Protein AF-A0A7X7V549-F1 (afdb_monomer_lite)

Secondary structure (DSSP, 8-state):
---------GGGS-HHHHHHHHHHHHHHHHHHHHHHHHHHHHTTS-EEEE-SS-EEES-TTS-EEEEEEEE----GGGS-HHHHHHHHHHHHHHHHH--SPEEEEEEEEEP--HHHHHHHHHHHHH---HHHHHHHHHHHHHHHHHHHH-EEEEEEEEEEES-HHHHHHHHHHHHHHHHHTT---EE--HHHHHHHHHHHHT-TTHHHHHHT-GGGGGGTEEEEEETTEEEEEE-----GGGSSPPP-----HHHHHH--SS---EEE-SS-EEETTEEE-----SS--TT--HHHHHHHHT-TT---EEEE------HHHHHHHHHHHHHHHHHHH-

Foldseek 3Di:
DDDDPDPDPLVLDDPVRNVVVVVLVVLLVVLVVVLVVVVVLCVVFQFDAFDFAWTWGHDPVQTKIKWWWKFADDDLVVDDPVLSVLLVVLVVQLLVQAQFKKKKKKFWAQDPCQVVLVVLVVVLVVDPDPVVNVVSVVVNVVSVVRSVPGTGIMMIIMTMDSDVVVRVVSRVSNCVSNVSSVTDIDIDTSVNVLRVVCLVQVAPCVSCNRQCFASSQSNQWDFDDPPSDTDIDGPRQQCVVVGDGNDRHRDDPVCVVVGNSHFDDFDDDPQFTDGPPDTDGDDDDPDDPPPDDPVVVVVLSPDSVHMDMDMRHDDPDPPVVVVVVVVVVVVVVVVVVD

pLDDT: mean 81.18, std 11.4, range [28.05, 96.25]

Sequence (338 aa):
MGLKKNKINTKKMSKVELADYKKLEKTKSEVAKLRKKTATTLNWMDLKDVQPDQMVIGDEKHPIYVKGIRINPHNIFVDTEQDQALMLQGIRMALNRMDTDIYYGNVYSPVDLTRHINNLMAAESEEDDPTCYSMMESDLNKAKGFQKNNRELNFYLMIRNSDPKILAKDMETLFVSFRNAGLEPKAMNKKDFYYYLDNQFDSPFINDYYFSRGIFSYENQEYVNDGDAVSLVDHTDNFGDYGDALMNIVPGRKEIQRSRIAPLGIKVNENDMRIGDKYVTNVYVAALPDIYYLAVLCEYLNNMKIHLQMKISRSNIDIAKSLRGDFQDKKQRYQQAV

Radius of gyration: 26.3 Å; chains: 1; bounding box: 83×45×90 Å

Structure (mmCIF, N/CA/C/O backbone):
data_AF-A0A7X7V549-F1
#
_entry.id   AF-A0A7X7V549-F1
#
loop_
_atom_site.group_PDB
_atom_site.id
_atom_site.type_symbol
_atom_site.label_atom_id
_atom_site.label_alt_id
_atom_site.label_comp_id
_atom_site.label_asym_id
_atom_site.label_entity_id
_atom_site.label_seq_id
_atom_site.pdbx_PDB_ins_code
_atom_site.Cartn_x
_atom_site.Cartn_y
_atom_site.Cartn_z
_atom_site.occupancy
_atom_site.B_iso_or_equiv
_atom_site.auth_seq_id
_atom_site.auth_comp_id
_atom_site.auth_asym_id
_atom_site.auth_atom_id
_atom_site.pdbx_PDB_model_num
ATOM 1 N N . MET A 1 1 ? -2.529 15.690 -21.536 1.00 29.98 1 MET A N 1
ATOM 2 C CA . MET A 1 1 ? -1.921 16.371 -22.704 1.00 29.98 1 MET A CA 1
ATOM 3 C C . MET A 1 1 ? -1.302 15.312 -23.598 1.00 29.98 1 MET A C 1
ATOM 5 O O . MET A 1 1 ? -0.528 14.511 -23.098 1.00 29.98 1 MET A O 1
ATOM 9 N N . GLY A 1 2 ? -1.688 15.243 -24.873 1.00 28.05 2 GLY A N 1
ATOM 10 C CA . GLY A 1 2 ? -1.144 14.249 -25.801 1.00 28.05 2 GLY A CA 1
ATOM 11 C C . GLY A 1 2 ? 0.303 14.574 -26.167 1.00 28.05 2 GLY A C 1
ATOM 12 O O . GLY A 1 2 ? 0.563 15.629 -26.743 1.00 28.05 2 GLY A O 1
ATOM 13 N N . LEU A 1 3 ? 1.232 13.674 -25.839 1.00 31.66 3 LEU A N 1
ATOM 14 C CA . LEU A 1 3 ? 2.612 13.718 -26.318 1.00 31.66 3 LEU A CA 1
ATOM 15 C C . LEU A 1 3 ? 2.601 13.738 -27.856 1.00 31.66 3 LEU A C 1
ATOM 17 O O . LEU A 1 3 ? 2.141 12.794 -28.504 1.00 31.66 3 LEU A O 1
ATOM 21 N N . LYS A 1 4 ? 3.074 14.837 -28.456 1.00 35.78 4 LYS A N 1
ATOM 22 C CA . LYS A 1 4 ? 3.350 14.899 -29.896 1.00 35.78 4 LYS A CA 1
ATOM 23 C C . LYS A 1 4 ? 4.415 13.842 -30.190 1.00 35.78 4 LYS A C 1
ATOM 25 O O . LYS A 1 4 ? 5.540 13.975 -29.726 1.00 35.78 4 LYS A O 1
ATOM 30 N N . LYS A 1 5 ? 4.068 12.800 -30.955 1.00 43.09 5 LYS A N 1
ATOM 31 C CA . LYS A 1 5 ? 5.043 11.813 -31.440 1.00 43.09 5 LYS A CA 1
ATOM 32 C C . LYS A 1 5 ? 6.107 12.540 -32.265 1.00 43.09 5 LYS A C 1
ATOM 34 O O . LYS A 1 5 ? 5.845 12.912 -33.411 1.00 43.09 5 LYS A O 1
ATOM 39 N N . ASN A 1 6 ? 7.289 12.747 -31.693 1.00 52.38 6 ASN A N 1
ATOM 40 C CA . ASN A 1 6 ? 8.452 13.180 -32.456 1.00 52.38 6 ASN A CA 1
ATOM 41 C C . ASN A 1 6 ? 8.714 12.128 -33.542 1.00 52.38 6 ASN A C 1
ATOM 43 O O . ASN A 1 6 ? 8.778 10.930 -33.265 1.00 52.38 6 ASN A O 1
ATOM 47 N N . LYS A 1 7 ? 8.789 12.553 -34.808 1.00 56.25 7 LYS A N 1
ATOM 48 C CA . LYS A 1 7 ? 9.069 11.637 -35.920 1.00 56.25 7 LYS A CA 1
ATOM 49 C C . LYS A 1 7 ? 10.510 11.136 -35.786 1.00 56.25 7 LYS A C 1
ATOM 51 O O . LYS A 1 7 ? 11.450 11.887 -36.031 1.00 56.25 7 LYS A O 1
ATOM 56 N N . ILE A 1 8 ? 10.667 9.873 -35.397 1.00 66.19 8 ILE A N 1
ATOM 57 C CA . ILE A 1 8 ? 11.964 9.194 -35.300 1.00 66.19 8 ILE A CA 1
ATOM 58 C C . ILE A 1 8 ? 12.581 9.091 -36.698 1.00 66.19 8 ILE A C 1
ATOM 60 O O . ILE A 1 8 ? 11.908 8.703 -37.659 1.00 66.19 8 ILE A O 1
ATOM 64 N N . ASN A 1 9 ? 13.864 9.438 -36.824 1.00 68.19 9 ASN A N 1
ATOM 65 C CA . ASN A 1 9 ? 14.554 9.394 -38.107 1.00 68.19 9 ASN A CA 1
ATOM 66 C C . ASN A 1 9 ? 15.124 7.993 -38.358 1.00 68.19 9 ASN A C 1
ATOM 68 O O . ASN A 1 9 ? 16.305 7.727 -38.156 1.00 68.19 9 ASN A O 1
ATOM 72 N N . THR A 1 10 ? 14.271 7.095 -38.844 1.00 63.12 10 THR A N 1
ATOM 73 C CA . THR A 1 10 ? 14.608 5.692 -39.143 1.00 63.12 10 THR A CA 1
ATOM 74 C C . THR A 1 10 ? 15.719 5.513 -40.183 1.00 63.12 10 THR A C 1
ATOM 76 O O . THR A 1 10 ? 16.257 4.418 -40.306 1.00 63.12 10 THR A O 1
ATOM 79 N N . LYS A 1 11 ? 16.100 6.568 -40.921 1.00 62.75 11 LYS A N 1
ATOM 80 C CA . LYS A 1 11 ? 17.224 6.541 -41.873 1.00 62.75 11 LYS A CA 1
ATOM 81 C C . LYS A 1 11 ? 18.599 6.586 -41.197 1.00 62.75 11 LYS A C 1
ATOM 83 O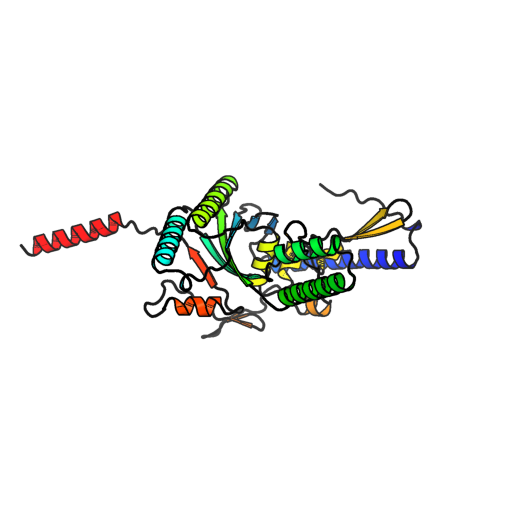 O . LYS A 1 11 ? 19.575 6.240 -41.852 1.00 62.75 11 LYS A O 1
ATOM 88 N N . LYS A 1 12 ? 18.677 7.019 -39.932 1.00 66.62 12 LYS A N 1
ATOM 89 C CA . LYS A 1 12 ? 19.920 7.051 -39.141 1.00 66.62 12 LYS A CA 1
ATOM 90 C C . LYS A 1 12 ? 20.175 5.754 -38.354 1.00 66.62 12 LYS A C 1
ATOM 92 O O . LYS A 1 12 ? 21.248 5.610 -37.789 1.00 66.62 12 LYS A O 1
ATOM 97 N N . MET A 1 13 ? 19.215 4.823 -38.329 1.00 71.19 13 MET A N 1
ATOM 98 C CA . MET A 1 13 ? 19.329 3.563 -37.585 1.00 71.19 13 MET A CA 1
ATOM 99 C C . MET A 1 13 ? 20.176 2.524 -38.324 1.00 71.19 13 MET A C 1
ATOM 101 O O . MET A 1 13 ? 20.049 2.351 -39.542 1.00 71.19 13 MET A O 1
ATOM 105 N N . SER A 1 14 ? 20.964 1.751 -37.578 1.00 76.81 14 SER A N 1
ATOM 106 C CA . SER A 1 14 ? 21.599 0.537 -38.097 1.00 76.81 14 SER A CA 1
ATOM 107 C C . SER A 1 14 ? 20.552 -0.526 -38.479 1.00 76.81 14 SER A C 1
ATOM 109 O O . SER A 1 14 ? 19.394 -0.485 -38.059 1.00 76.81 14 SER A O 1
ATOM 111 N N . LYS A 1 15 ? 20.933 -1.530 -39.285 1.00 77.50 15 LYS A N 1
ATOM 112 C CA . LYS A 1 15 ? 20.016 -2.633 -39.653 1.00 77.50 15 LYS A CA 1
ATOM 113 C C . LYS A 1 15 ? 19.477 -3.385 -38.427 1.00 77.50 15 LYS A C 1
ATOM 115 O O . LYS A 1 15 ? 18.351 -3.876 -38.479 1.00 77.50 15 LYS A O 1
ATOM 120 N N . VAL A 1 16 ? 20.280 -3.470 -37.364 1.00 79.69 16 VAL A N 1
ATOM 121 C CA . VAL A 1 16 ? 19.920 -4.116 -36.095 1.00 79.69 16 VAL A CA 1
ATOM 122 C C . VAL A 1 16 ? 18.921 -3.244 -35.333 1.00 79.69 16 VAL A C 1
ATOM 124 O O . VAL A 1 16 ? 17.823 -3.707 -35.042 1.00 79.69 16 VAL A O 1
ATOM 127 N N . GLU A 1 17 ? 19.218 -1.955 -35.150 1.00 77.31 17 GLU A N 1
ATOM 128 C CA . GLU A 1 17 ? 18.308 -0.993 -34.505 1.00 77.31 17 GLU A CA 1
ATOM 129 C C . GLU A 1 17 ? 16.962 -0.882 -35.222 1.00 77.31 17 GLU A C 1
ATOM 131 O O . GLU A 1 17 ? 15.917 -0.802 -34.584 1.00 77.31 17 GLU A O 1
ATOM 136 N N . LEU A 1 18 ? 16.955 -0.926 -36.557 1.00 80.12 18 LEU A N 1
ATOM 137 C CA . LEU A 1 18 ? 15.723 -0.889 -37.339 1.00 80.12 18 LEU A CA 1
ATOM 138 C C . LEU A 1 18 ? 14.879 -2.162 -37.141 1.00 80.12 18 LEU A C 1
ATOM 140 O O . LEU A 1 18 ? 13.645 -2.104 -37.171 1.00 80.12 18 LEU A O 1
ATOM 144 N N . ALA A 1 19 ? 15.526 -3.320 -36.978 1.00 80.62 19 ALA A N 1
ATOM 145 C CA . ALA A 1 19 ? 14.848 -4.579 -36.681 1.00 80.62 19 ALA A CA 1
ATOM 146 C C . ALA A 1 19 ? 14.265 -4.568 -35.260 1.00 80.62 19 ALA A C 1
ATOM 148 O O . ALA A 1 19 ? 13.100 -4.939 -35.083 1.00 80.62 19 ALA A O 1
ATOM 149 N N . ASP A 1 20 ? 15.023 -4.070 -34.282 1.00 81.75 20 ASP A N 1
ATOM 150 C CA . ASP A 1 20 ? 14.583 -3.928 -32.892 1.00 81.75 20 ASP A CA 1
ATOM 151 C C . ASP A 1 20 ? 13.468 -2.888 -32.746 1.00 81.75 20 ASP A C 1
ATOM 153 O O . ASP A 1 20 ? 12.457 -3.165 -32.102 1.00 81.75 20 ASP A O 1
ATOM 157 N N . TYR A 1 21 ? 13.553 -1.761 -33.455 1.00 82.56 21 TYR A N 1
ATOM 158 C CA . TYR A 1 21 ? 12.489 -0.760 -33.540 1.00 82.56 21 TYR A CA 1
ATOM 159 C C . TYR A 1 21 ? 11.179 -1.357 -34.070 1.00 82.56 21 TYR A C 1
ATOM 161 O O . TYR A 1 21 ? 10.118 -1.203 -33.460 1.00 82.56 21 TYR A O 1
ATOM 169 N N . LYS A 1 22 ? 11.236 -2.105 -35.182 1.00 83.88 22 LYS A N 1
ATOM 170 C CA . LYS A 1 22 ? 10.055 -2.789 -35.741 1.00 83.88 22 LYS A CA 1
ATOM 171 C C . LYS A 1 22 ? 9.498 -3.841 -34.782 1.00 83.88 22 LYS A C 1
ATOM 173 O O . LYS A 1 22 ? 8.279 -4.005 -34.690 1.00 83.88 22 LYS A O 1
ATOM 178 N N . LYS A 1 23 ? 10.372 -4.562 -34.075 1.00 84.56 23 LYS A N 1
ATOM 179 C CA . LYS A 1 23 ? 9.987 -5.552 -33.063 1.00 84.56 23 LYS A CA 1
ATOM 180 C C . LYS A 1 23 ? 9.311 -4.884 -31.865 1.00 84.56 23 LYS A C 1
ATOM 182 O O . LYS A 1 23 ? 8.292 -5.398 -31.403 1.00 84.56 23 LYS A O 1
ATOM 187 N N . LEU A 1 24 ? 9.817 -3.739 -31.410 1.00 83.50 24 LEU A N 1
ATOM 188 C CA . LEU A 1 24 ? 9.228 -2.949 -30.333 1.00 83.50 24 LEU A CA 1
ATOM 189 C C . LEU A 1 24 ? 7.853 -2.410 -30.733 1.00 83.50 24 LEU A C 1
ATOM 191 O O . LEU A 1 24 ? 6.896 -2.635 -30.006 1.00 83.50 24 LEU A O 1
ATOM 195 N N . GLU A 1 25 ? 7.709 -1.793 -31.908 1.00 84.44 25 GLU A N 1
ATOM 196 C CA . GLU A 1 25 ? 6.411 -1.299 -32.404 1.00 84.44 25 GLU A CA 1
ATOM 197 C C . GLU A 1 25 ? 5.372 -2.424 -32.541 1.00 84.44 25 GLU A C 1
ATOM 199 O O . GLU A 1 25 ? 4.216 -2.280 -32.130 1.00 84.44 25 GLU A O 1
ATOM 204 N N . LYS A 1 26 ? 5.785 -3.594 -33.048 1.00 85.44 26 LYS A N 1
ATOM 205 C CA . LYS A 1 26 ? 4.917 -4.778 -33.082 1.00 85.44 26 LYS A CA 1
ATOM 206 C C . LYS A 1 26 ? 4.512 -5.210 -31.671 1.00 85.44 26 LYS A C 1
ATOM 208 O O . LYS A 1 26 ? 3.334 -5.469 -31.431 1.00 85.44 26 LYS A O 1
ATOM 213 N N . THR A 1 27 ? 5.468 -5.257 -30.746 1.00 84.12 27 THR A N 1
ATOM 214 C CA . THR A 1 27 ? 5.226 -5.641 -29.349 1.00 84.12 27 THR A CA 1
ATOM 215 C C . THR A 1 27 ? 4.295 -4.642 -28.666 1.00 84.12 27 THR A C 1
ATOM 217 O O . THR A 1 27 ? 3.313 -5.065 -28.073 1.00 84.12 27 THR A O 1
ATOM 220 N N . LYS A 1 28 ? 4.486 -3.331 -28.847 1.00 85.81 28 LYS A N 1
ATOM 221 C CA . LYS A 1 28 ? 3.569 -2.281 -28.371 1.00 85.81 28 LYS A CA 1
ATOM 222 C C . LYS A 1 28 ? 2.144 -2.484 -28.870 1.00 85.81 28 LYS A C 1
ATOM 224 O O . LYS A 1 28 ? 1.198 -2.366 -28.099 1.00 85.81 28 LYS A O 1
ATOM 229 N N . SER A 1 29 ? 1.970 -2.830 -30.147 1.00 84.06 29 SER A N 1
ATOM 230 C CA . SER A 1 29 ? 0.642 -3.132 -30.696 1.00 84.06 29 SER A CA 1
ATOM 231 C C . SER A 1 29 ? 0.005 -4.368 -30.044 1.00 84.06 29 SER A C 1
ATOM 233 O O . SER A 1 29 ? -1.195 -4.374 -29.761 1.00 84.06 29 SER A O 1
ATOM 235 N N . GLU A 1 30 ? 0.792 -5.418 -29.788 1.00 84.69 30 GLU A N 1
ATOM 236 C CA . GLU A 1 30 ? 0.345 -6.625 -29.077 1.00 84.69 30 GLU A CA 1
ATOM 237 C C . GLU A 1 30 ? -0.019 -6.319 -27.613 1.00 84.69 30 GLU A C 1
ATOM 239 O O . GLU A 1 30 ? -1.078 -6.741 -27.143 1.00 84.69 30 GLU A O 1
ATOM 244 N N . VAL A 1 31 ? 0.805 -5.531 -26.922 1.00 84.25 31 VAL A N 1
ATOM 245 C CA . VAL A 1 31 ? 0.605 -5.103 -25.530 1.00 84.25 31 VAL A CA 1
ATOM 246 C C . VAL A 1 31 ? -0.623 -4.206 -25.399 1.00 84.25 31 VAL A C 1
ATOM 248 O O . VAL A 1 31 ? -1.450 -4.457 -24.528 1.00 84.25 31 VAL A O 1
ATOM 251 N N . ALA A 1 32 ? -0.852 -3.274 -26.324 1.00 84.38 32 ALA A N 1
ATOM 252 C CA . ALA A 1 32 ? -2.055 -2.441 -26.325 1.00 84.38 32 ALA A CA 1
ATOM 253 C C . ALA A 1 32 ? -3.342 -3.273 -26.479 1.00 84.38 32 ALA A C 1
ATOM 255 O O . ALA A 1 32 ? -4.380 -2.966 -25.883 1.00 84.38 32 ALA A O 1
ATOM 256 N N . LYS A 1 33 ? -3.297 -4.364 -27.260 1.00 84.00 33 LYS A N 1
ATOM 257 C CA . LYS A 1 33 ? -4.409 -5.329 -27.342 1.00 84.00 33 LYS A CA 1
ATOM 258 C C . LYS A 1 33 ? -4.574 -6.098 -26.033 1.00 84.00 33 LYS A C 1
ATOM 260 O O . LYS A 1 33 ? -5.709 -6.331 -25.618 1.00 84.00 33 LYS A O 1
ATOM 265 N N . LEU A 1 34 ? -3.470 -6.492 -25.398 1.00 81.75 34 LEU A N 1
ATOM 266 C CA . LEU A 1 34 ? -3.491 -7.159 -24.099 1.00 81.75 34 LEU A CA 1
ATOM 267 C C . LEU A 1 34 ? -4.069 -6.239 -23.018 1.00 81.75 34 LEU A C 1
ATOM 269 O O . LEU A 1 34 ? -4.958 -6.674 -22.299 1.00 81.75 34 LEU A O 1
ATOM 273 N N . ARG A 1 35 ? -3.680 -4.959 -22.977 1.00 82.69 35 ARG A N 1
ATOM 274 C CA . ARG A 1 35 ? -4.169 -3.965 -22.007 1.00 82.69 35 ARG A CA 1
ATOM 275 C C . ARG A 1 35 ? -5.685 -3.841 -22.057 1.00 82.69 35 ARG A C 1
ATOM 277 O O . ARG A 1 35 ? -6.331 -3.878 -21.018 1.00 82.69 35 ARG A O 1
ATOM 284 N N . LYS A 1 36 ? -6.268 -3.789 -23.260 1.00 82.44 36 LYS A N 1
ATOM 285 C CA . LYS A 1 36 ? -7.731 -3.775 -23.436 1.00 82.44 36 LYS A CA 1
ATOM 286 C C . LYS A 1 36 ? -8.403 -5.023 -22.854 1.00 82.44 36 LYS A C 1
ATOM 288 O O . LYS A 1 36 ? -9.428 -4.900 -22.194 1.00 82.44 36 LYS A O 1
ATOM 293 N N . LYS A 1 37 ? -7.826 -6.212 -23.069 1.00 79.44 37 LYS A N 1
ATOM 294 C CA . LYS A 1 37 ? -8.342 -7.475 -22.506 1.00 79.44 37 LYS A CA 1
ATOM 295 C C . LYS A 1 37 ? -8.183 -7.543 -20.985 1.00 79.44 37 LYS A C 1
ATOM 297 O O . LYS A 1 37 ? -9.080 -8.023 -20.290 1.00 79.44 37 LYS A O 1
ATOM 302 N N . THR A 1 38 ? -7.057 -7.066 -20.463 1.00 76.56 38 THR A N 1
ATOM 303 C CA . THR A 1 38 ? -6.799 -7.025 -19.021 1.00 76.56 38 THR A CA 1
ATOM 304 C C . THR A 1 38 ? -7.742 -6.042 -18.337 1.00 76.56 38 THR A C 1
ATOM 306 O O . THR A 1 38 ? -8.342 -6.409 -17.337 1.00 76.56 38 THR A O 1
ATOM 309 N N . ALA A 1 39 ? -7.987 -4.868 -18.927 1.00 76.62 39 ALA A N 1
ATOM 310 C CA . ALA A 1 39 ? -8.955 -3.898 -18.417 1.00 76.62 39 ALA A CA 1
ATOM 311 C C . ALA A 1 39 ? -10.359 -4.506 -18.284 1.00 76.62 39 ALA A C 1
ATOM 313 O O . ALA A 1 39 ? -10.952 -4.447 -17.215 1.00 76.62 39 ALA A O 1
ATOM 314 N N . THR A 1 40 ? -10.854 -5.204 -19.316 1.00 75.06 40 THR A N 1
ATOM 315 C CA . THR A 1 40 ? -12.150 -5.903 -19.218 1.00 75.06 40 THR A CA 1
ATOM 316 C C . THR A 1 40 ? -12.160 -6.994 -18.150 1.00 75.06 40 THR A C 1
ATOM 318 O O . THR A 1 40 ? -13.172 -7.198 -17.487 1.00 75.06 40 THR A O 1
ATOM 321 N N . THR A 1 41 ? -11.028 -7.678 -17.965 1.00 72.12 41 THR A N 1
ATOM 322 C CA . THR A 1 41 ? -10.862 -8.712 -16.932 1.00 72.12 41 THR A CA 1
ATOM 323 C C . THR A 1 41 ? -10.797 -8.122 -15.527 1.00 72.12 41 THR A C 1
ATOM 325 O O . THR A 1 41 ? -11.085 -8.841 -14.585 1.00 72.12 41 THR A O 1
ATOM 328 N N . LEU A 1 42 ? -10.441 -6.847 -15.368 1.00 75.50 42 LEU A N 1
ATOM 329 C CA . LEU A 1 42 ? -10.316 -6.159 -14.079 1.00 75.50 42 LEU A CA 1
ATOM 330 C C . LEU A 1 42 ? -11.551 -5.340 -13.696 1.00 75.50 42 LEU A C 1
ATOM 332 O O . LEU A 1 42 ? -11.583 -4.770 -12.613 1.00 75.50 42 LEU A O 1
ATOM 336 N N . ASN A 1 43 ? -12.597 -5.340 -14.526 1.00 75.75 43 ASN A N 1
ATOM 337 C CA . ASN A 1 43 ? -13.854 -4.643 -14.238 1.00 75.75 43 ASN A CA 1
ATOM 338 C C . ASN A 1 43 ? -14.561 -5.116 -12.954 1.00 75.75 43 ASN A C 1
ATOM 340 O O . ASN A 1 43 ? -15.459 -4.429 -12.486 1.00 75.75 43 ASN A O 1
ATOM 344 N N . TRP A 1 44 ? -14.200 -6.280 -12.402 1.00 75.56 44 TRP A N 1
ATOM 345 C CA . TRP A 1 44 ? -14.733 -6.754 -11.118 1.00 75.56 44 TRP A CA 1
ATOM 346 C C . TRP A 1 44 ? -14.116 -6.045 -9.906 1.00 75.56 44 TRP A C 1
ATOM 348 O O . TRP A 1 44 ? -14.591 -6.252 -8.793 1.00 75.56 44 TRP A O 1
ATOM 358 N N . MET A 1 45 ? -13.053 -5.261 -10.102 1.00 79.94 45 MET A N 1
ATOM 359 C CA . MET A 1 45 ? -12.339 -4.579 -9.035 1.00 79.94 45 MET A CA 1
ATOM 360 C C . MET A 1 45 ? -12.549 -3.065 -9.096 1.00 79.94 45 MET A C 1
ATOM 362 O O . MET A 1 45 ? -12.510 -2.453 -10.163 1.00 79.94 45 MET A O 1
ATOM 366 N N . ASP A 1 46 ? -12.693 -2.457 -7.920 1.00 84.06 46 ASP A N 1
ATOM 367 C CA . ASP A 1 46 ? -12.960 -1.023 -7.785 1.00 84.06 46 ASP A CA 1
ATOM 368 C C . ASP A 1 46 ? -11.709 -0.144 -7.900 1.00 84.06 46 ASP A C 1
ATOM 370 O O . ASP A 1 46 ? -11.833 1.073 -7.991 1.00 84.06 46 ASP A O 1
ATOM 374 N N . LEU A 1 47 ? -10.503 -0.715 -7.889 1.00 87.31 47 LEU A N 1
ATOM 375 C CA . LEU A 1 47 ? -9.264 0.049 -8.022 1.00 87.31 47 LEU A CA 1
ATOM 376 C C . LEU A 1 47 ? -9.140 0.627 -9.437 1.00 87.31 47 LEU A C 1
ATOM 378 O O . LEU A 1 47 ? -9.115 -0.114 -10.419 1.00 87.31 47 LEU A O 1
ATOM 382 N N . LYS A 1 48 ? -9.030 1.954 -9.537 1.00 86.12 48 LYS A N 1
ATOM 383 C CA . LYS A 1 48 ? -8.884 2.662 -10.816 1.00 86.12 48 LYS A CA 1
ATOM 384 C C . LYS A 1 48 ? -7.458 3.100 -11.076 1.00 86.12 48 LYS A C 1
ATOM 386 O O . LYS A 1 48 ? -6.957 2.892 -12.177 1.00 86.12 48 LYS A O 1
ATOM 391 N N . ASP A 1 49 ? -6.833 3.714 -10.080 1.00 88.12 49 ASP A N 1
ATOM 392 C CA . ASP A 1 49 ? -5.526 4.339 -10.241 1.00 88.12 49 ASP A CA 1
ATOM 393 C C . ASP A 1 49 ? -4.738 4.347 -8.929 1.00 88.12 49 ASP A C 1
ATOM 395 O O . ASP A 1 49 ? -5.316 4.330 -7.835 1.00 88.12 49 ASP A O 1
ATOM 399 N N . VAL A 1 50 ? -3.412 4.393 -9.051 1.00 89.50 50 VAL A N 1
ATOM 400 C CA . VAL A 1 50 ? -2.483 4.534 -7.928 1.00 89.50 50 VAL A CA 1
ATOM 401 C C . VAL A 1 50 ? -1.571 5.730 -8.177 1.00 89.50 50 VAL A C 1
ATOM 403 O O . VAL A 1 50 ? -0.653 5.700 -9.000 1.00 89.50 50 VAL A O 1
ATOM 406 N N . GLN A 1 51 ? -1.820 6.787 -7.416 1.00 90.44 51 GLN A N 1
ATOM 407 C CA . GLN A 1 51 ? -1.076 8.039 -7.441 1.00 90.44 51 GLN A CA 1
ATOM 408 C C . GLN A 1 51 ? 0.075 8.002 -6.414 1.00 90.44 51 GLN A C 1
ATOM 410 O O . GLN A 1 51 ? 0.137 7.084 -5.594 1.00 90.44 51 GLN A O 1
ATOM 415 N N . PRO A 1 52 ? 1.008 8.976 -6.444 1.00 88.94 52 PRO A N 1
ATOM 416 C CA . PRO A 1 52 ? 2.165 9.021 -5.546 1.00 88.94 52 PRO A CA 1
ATOM 417 C C . PRO A 1 52 ? 1.879 8.825 -4.052 1.00 88.94 52 PRO A C 1
ATOM 419 O O . PRO A 1 52 ? 2.664 8.173 -3.368 1.00 88.94 52 PRO A O 1
ATOM 422 N N . ASP A 1 53 ? 0.780 9.386 -3.549 1.00 90.19 53 ASP A N 1
ATOM 423 C CA . ASP A 1 53 ? 0.427 9.425 -2.126 1.00 90.19 53 ASP A CA 1
ATOM 424 C C . ASP A 1 53 ? -0.995 8.911 -1.834 1.00 90.19 53 ASP A C 1
ATOM 426 O O . ASP A 1 53 ? -1.459 8.992 -0.696 1.00 90.19 53 ASP A O 1
ATOM 430 N N . GLN A 1 54 ? -1.706 8.396 -2.845 1.00 92.81 54 GLN A N 1
ATOM 431 C CA . GLN A 1 54 ? -3.080 7.918 -2.696 1.00 92.81 54 GLN A CA 1
ATOM 432 C C . GLN A 1 54 ? -3.487 6.887 -3.750 1.00 92.81 54 GLN A C 1
ATOM 434 O O . GLN A 1 54 ? -3.038 6.928 -4.893 1.00 92.81 54 GLN A O 1
ATOM 439 N N . MET A 1 55 ? -4.418 6.006 -3.390 1.00 93.06 55 MET A N 1
ATOM 440 C CA . MET A 1 55 ? -5.136 5.156 -4.345 1.00 93.06 55 MET A CA 1
ATOM 441 C C . MET A 1 55 ? -6.520 5.734 -4.634 1.00 93.06 55 MET A C 1
ATOM 443 O O . MET A 1 55 ? -7.159 6.305 -3.749 1.00 93.06 55 MET A O 1
ATOM 447 N N . VAL A 1 56 ? -7.003 5.547 -5.860 1.00 91.88 56 VAL A N 1
ATOM 448 C CA . VAL A 1 56 ? -8.356 5.935 -6.274 1.00 91.88 56 VAL A CA 1
ATOM 449 C C . VAL A 1 56 ? -9.176 4.676 -6.514 1.00 91.88 56 VAL A C 1
ATOM 451 O O . VAL A 1 56 ? -8.832 3.856 -7.369 1.00 91.88 56 VAL A O 1
ATOM 454 N N . ILE A 1 57 ? -10.264 4.531 -5.761 1.00 91.12 57 ILE A N 1
ATOM 455 C CA . ILE A 1 57 ? -11.207 3.415 -5.867 1.00 91.12 57 ILE A CA 1
ATOM 456 C C . ILE A 1 57 ? -12.612 3.922 -6.225 1.00 91.12 57 ILE A C 1
ATOM 458 O O . ILE A 1 57 ? -12.950 5.073 -5.954 1.00 91.12 57 ILE A O 1
ATOM 462 N N . GLY A 1 58 ? -13.447 3.055 -6.789 1.00 84.62 58 GLY A N 1
ATOM 463 C CA . GLY A 1 58 ? -14.835 3.349 -7.148 1.00 84.62 58 GLY A CA 1
ATOM 464 C C . GLY A 1 58 ? -15.010 3.793 -8.600 1.00 84.62 58 GLY A C 1
ATOM 465 O O . GLY A 1 58 ? -14.107 3.678 -9.426 1.00 84.62 58 GLY A O 1
ATOM 466 N N . ASP A 1 59 ? -16.201 4.277 -8.935 1.00 80.75 59 ASP A N 1
ATOM 467 C CA . ASP A 1 59 ? -16.545 4.671 -10.302 1.00 80.75 59 ASP A CA 1
ATOM 468 C C . ASP A 1 59 ? -15.987 6.045 -10.687 1.00 80.75 59 ASP A C 1
ATOM 470 O O . ASP A 1 59 ? -15.791 6.913 -9.840 1.00 80.75 59 ASP A O 1
ATOM 474 N N . GLU A 1 60 ? -15.847 6.300 -11.996 1.00 78.62 60 GLU A N 1
ATOM 475 C CA . GLU A 1 60 ? -15.425 7.612 -12.527 1.00 78.62 60 GLU A CA 1
ATOM 476 C C . GLU A 1 60 ? -16.308 8.770 -12.032 1.00 78.62 60 GLU A C 1
ATOM 478 O O . GLU A 1 60 ? -15.854 9.906 -11.920 1.00 78.62 60 GLU A O 1
ATOM 483 N N . LYS A 1 61 ? -17.580 8.486 -11.723 1.00 83.19 61 LYS A N 1
ATOM 484 C CA . LYS A 1 61 ? -18.538 9.478 -11.217 1.00 83.19 61 LYS A CA 1
ATOM 485 C C . LYS A 1 61 ? -18.400 9.740 -9.718 1.00 83.19 61 LYS A C 1
ATOM 487 O O . LYS A 1 61 ? -18.726 10.836 -9.267 1.00 83.19 61 LYS A O 1
ATOM 492 N N . HIS A 1 62 ? -17.952 8.746 -8.956 1.00 86.12 62 HIS A N 1
ATOM 493 C CA . HIS A 1 62 ? -17.879 8.792 -7.497 1.00 86.12 62 HIS A CA 1
ATOM 494 C C . HIS A 1 62 ? -16.540 8.216 -7.019 1.00 86.12 62 HIS A C 1
ATOM 496 O O . HIS A 1 62 ? -16.520 7.149 -6.400 1.00 86.12 62 HIS A O 1
ATOM 502 N N . PRO A 1 63 ? -15.420 8.906 -7.307 1.00 90.56 63 PRO A N 1
ATOM 503 C CA . PRO A 1 63 ? -14.118 8.462 -6.848 1.00 90.56 63 PRO A CA 1
ATOM 504 C C . PRO A 1 63 ? -14.034 8.561 -5.323 1.00 90.56 63 PRO A C 1
ATOM 506 O O . PRO A 1 63 ? -14.459 9.544 -4.707 1.00 90.56 63 PRO A O 1
ATOM 509 N N . ILE A 1 64 ? -13.461 7.532 -4.716 1.00 93.69 64 ILE A N 1
ATOM 510 C CA . ILE A 1 64 ? -13.077 7.492 -3.311 1.00 93.69 64 ILE A CA 1
ATOM 511 C C . ILE A 1 64 ? -11.554 7.449 -3.275 1.00 93.69 64 ILE A C 1
ATOM 513 O O . ILE A 1 64 ? -10.924 6.598 -3.904 1.00 93.69 64 ILE A O 1
ATOM 517 N N . TYR A 1 65 ? -10.962 8.365 -2.522 1.00 95.00 65 TYR A N 1
ATOM 518 C CA . TYR A 1 65 ? -9.521 8.446 -2.350 1.00 95.00 65 TYR A CA 1
ATOM 519 C C . TYR A 1 65 ? -9.124 7.696 -1.083 1.00 95.00 65 TYR A C 1
ATOM 521 O O . TYR A 1 65 ? -9.804 7.788 -0.058 1.00 95.00 65 TYR A O 1
ATOM 529 N N . VAL A 1 66 ? -8.027 6.951 -1.157 1.00 95.31 66 VAL A N 1
ATOM 530 C CA . VAL A 1 66 ? -7.478 6.157 -0.057 1.00 95.31 66 VAL A CA 1
ATOM 531 C C . VAL A 1 66 ? -6.063 6.639 0.231 1.00 95.31 66 VAL A C 1
ATOM 533 O O . VAL A 1 66 ? -5.215 6.637 -0.660 1.00 95.31 66 VAL A O 1
ATOM 536 N N . LYS A 1 67 ? -5.809 7.026 1.480 1.00 96.19 67 LYS A N 1
ATOM 537 C CA . LYS A 1 67 ? -4.476 7.356 2.011 1.00 96.19 67 LYS A CA 1
ATOM 538 C C . LYS A 1 67 ? -4.199 6.493 3.231 1.00 96.19 67 LYS A C 1
ATOM 540 O O . LYS A 1 67 ? -5.131 5.953 3.821 1.00 96.19 67 LYS A O 1
ATOM 545 N N . GLY A 1 68 ? -2.944 6.362 3.633 1.00 95.69 68 GLY A N 1
ATOM 546 C CA . GLY A 1 68 ? -2.628 5.586 4.824 1.00 95.69 68 GLY A CA 1
ATOM 547 C C . GLY A 1 68 ? -1.225 5.796 5.350 1.00 95.69 68 GLY A C 1
ATOM 548 O O . GLY A 1 68 ? -0.387 6.432 4.709 1.00 95.69 68 GLY A O 1
ATOM 549 N N . ILE A 1 69 ? -0.988 5.242 6.534 1.00 96.25 69 ILE A N 1
ATOM 550 C CA . ILE A 1 69 ? 0.327 5.140 7.160 1.00 96.25 69 ILE A CA 1
ATOM 551 C C . ILE A 1 69 ? 0.799 3.687 7.161 1.00 96.25 69 ILE A C 1
ATOM 553 O O . ILE A 1 69 ? 0.012 2.756 7.342 1.00 96.25 69 ILE A O 1
ATOM 557 N N . ARG A 1 70 ? 2.108 3.514 7.004 1.00 94.56 70 ARG A N 1
ATOM 558 C CA . ARG A 1 70 ? 2.837 2.279 7.263 1.00 94.56 70 ARG A CA 1
ATOM 559 C C . ARG A 1 70 ? 3.480 2.370 8.641 1.00 94.56 70 ARG A C 1
ATOM 561 O O . ARG A 1 70 ? 4.089 3.389 8.970 1.00 94.56 70 ARG A O 1
ATOM 568 N N . ILE A 1 71 ? 3.362 1.311 9.428 1.00 92.94 71 ILE A N 1
ATOM 569 C CA . ILE A 1 71 ? 3.962 1.194 10.755 1.00 92.94 71 ILE A CA 1
ATOM 570 C C . ILE A 1 71 ? 4.759 -0.106 10.807 1.00 92.94 71 ILE A C 1
ATOM 572 O O . ILE A 1 71 ? 4.242 -1.169 10.45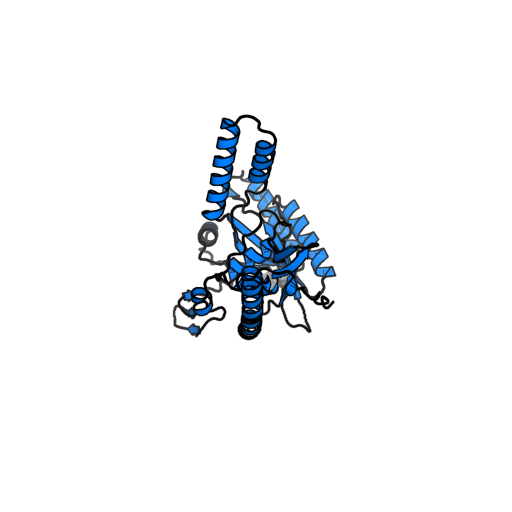3 1.00 92.94 71 ILE A O 1
ATOM 576 N N . ASN A 1 72 ? 6.003 -0.011 11.266 1.00 88.56 72 ASN A N 1
ATOM 577 C CA . ASN A 1 72 ? 6.817 -1.186 11.540 1.00 88.56 72 ASN A CA 1
ATOM 578 C C . ASN A 1 72 ? 6.316 -1.857 12.837 1.00 88.56 72 ASN A C 1
ATOM 580 O O . ASN A 1 72 ? 5.994 -1.155 13.801 1.00 88.56 72 ASN A O 1
ATOM 584 N N . PRO A 1 73 ? 6.220 -3.192 12.888 1.00 86.81 73 PRO A N 1
ATOM 585 C CA . PRO A 1 73 ? 5.740 -3.901 14.062 1.00 86.81 73 PRO A CA 1
ATOM 586 C C . PRO A 1 73 ? 6.683 -3.673 15.244 1.00 86.81 73 PRO A C 1
ATOM 588 O O . PRO A 1 73 ? 7.897 -3.828 15.124 1.00 86.81 73 PRO A O 1
ATOM 591 N N . HIS A 1 74 ? 6.107 -3.349 16.400 1.00 85.81 74 HIS A N 1
ATOM 592 C CA . HIS A 1 74 ? 6.832 -3.251 17.662 1.00 85.81 74 HIS A CA 1
ATOM 593 C C . HIS A 1 74 ? 6.404 -4.383 18.590 1.00 85.81 74 HIS A C 1
ATOM 595 O O . HIS A 1 74 ? 5.209 -4.582 18.833 1.00 85.81 74 HIS A O 1
ATOM 601 N N . ASN A 1 75 ? 7.371 -5.145 19.096 1.00 85.00 75 ASN A N 1
ATOM 602 C CA . ASN A 1 75 ? 7.085 -6.223 20.029 1.00 85.00 75 ASN A CA 1
ATOM 603 C C . ASN A 1 75 ? 6.989 -5.670 21.453 1.00 85.00 75 ASN A C 1
ATOM 605 O O . ASN A 1 75 ? 7.989 -5.606 22.164 1.00 85.00 75 ASN A O 1
ATOM 609 N N . ILE A 1 76 ? 5.766 -5.345 21.874 1.00 83.88 76 ILE A N 1
ATOM 610 C CA . ILE A 1 76 ? 5.488 -4.801 23.210 1.00 83.88 76 ILE A CA 1
ATOM 611 C C . ILE A 1 76 ? 5.977 -5.710 24.348 1.00 83.88 76 ILE A C 1
ATOM 613 O O . ILE A 1 76 ? 6.288 -5.224 25.426 1.00 83.88 76 ILE A O 1
ATOM 617 N N . PHE A 1 77 ? 6.098 -7.025 24.131 1.00 84.25 77 PHE A N 1
ATOM 618 C CA . PHE A 1 77 ? 6.541 -7.955 25.177 1.00 84.25 77 PHE A CA 1
ATOM 619 C C . PHE A 1 77 ? 8.030 -7.828 25.523 1.00 84.25 77 PHE A C 1
ATOM 621 O O . PHE A 1 77 ? 8.478 -8.440 26.490 1.00 84.25 77 PHE A O 1
ATOM 628 N N . VAL A 1 78 ? 8.798 -7.078 24.729 1.00 87.50 78 VAL A N 1
ATOM 629 C CA . VAL A 1 78 ? 10.205 -6.767 25.018 1.00 87.50 78 VAL A CA 1
ATOM 630 C C . VAL A 1 78 ? 10.322 -5.563 25.959 1.00 87.50 78 VAL A C 1
ATOM 632 O O . VAL A 1 78 ? 11.336 -5.421 26.641 1.00 87.50 78 VAL A O 1
ATOM 635 N N . ASP A 1 79 ? 9.290 -4.721 26.030 1.00 88.88 79 ASP A N 1
ATOM 636 C CA . ASP A 1 79 ? 9.300 -3.509 26.844 1.00 88.88 79 ASP A CA 1
ATOM 637 C C . ASP A 1 79 ? 8.952 -3.787 28.312 1.00 88.88 79 ASP A C 1
ATOM 639 O O . ASP A 1 79 ? 8.436 -4.850 28.672 1.00 88.88 79 ASP A O 1
ATOM 643 N N . THR A 1 80 ? 9.171 -2.790 29.173 1.00 93.50 80 THR A N 1
ATOM 644 C CA . THR A 1 80 ? 8.720 -2.840 30.570 1.00 93.50 80 THR A CA 1
ATOM 645 C C . THR A 1 80 ? 7.193 -2.773 30.663 1.00 93.50 80 THR A C 1
ATOM 647 O O . THR A 1 80 ? 6.532 -2.202 29.799 1.00 93.50 80 THR A O 1
ATOM 650 N N . GLU A 1 81 ? 6.599 -3.295 31.742 1.00 91.69 81 GLU A N 1
ATOM 651 C CA . GLU A 1 81 ? 5.138 -3.237 31.943 1.00 91.69 81 GLU A CA 1
ATOM 652 C C . GLU A 1 81 ? 4.576 -1.804 31.880 1.00 91.69 81 GLU A C 1
ATOM 654 O O . GLU A 1 81 ? 3.458 -1.580 31.411 1.00 91.69 81 GLU A O 1
ATOM 659 N N . GLN A 1 82 ? 5.359 -0.823 32.339 1.00 92.94 82 GLN A N 1
ATOM 660 C CA . GLN A 1 82 ? 4.982 0.589 32.309 1.00 92.94 82 GLN A CA 1
ATOM 661 C C . GLN A 1 82 ? 4.922 1.111 30.871 1.00 92.94 82 GLN A C 1
ATOM 663 O O . GLN A 1 82 ? 3.923 1.719 30.481 1.00 92.94 82 GLN A O 1
ATOM 668 N N . ASP A 1 83 ? 5.946 0.823 30.069 1.00 91.00 83 ASP A N 1
ATOM 669 C CA . ASP A 1 83 ? 6.013 1.226 28.663 1.00 91.00 83 ASP A CA 1
ATOM 670 C C . ASP A 1 83 ? 4.928 0.535 27.830 1.00 91.00 83 ASP A C 1
ATOM 672 O O . ASP A 1 83 ? 4.252 1.182 27.027 1.00 91.00 83 ASP A O 1
ATOM 676 N N . GLN A 1 84 ? 4.670 -0.751 28.096 1.00 89.94 84 GLN A N 1
ATOM 677 C CA . GLN A 1 84 ? 3.562 -1.495 27.494 1.00 89.94 84 GLN A CA 1
ATOM 678 C C . GLN A 1 84 ? 2.220 -0.803 27.757 1.00 89.94 84 GLN A C 1
ATOM 680 O O . GLN A 1 84 ? 1.432 -0.578 26.834 1.00 89.94 84 GLN A O 1
ATOM 685 N N . ALA A 1 85 ? 1.952 -0.430 29.013 1.00 90.50 85 ALA A N 1
ATOM 686 C CA . ALA A 1 85 ? 0.720 0.255 29.386 1.00 90.50 85 ALA A CA 1
ATOM 687 C C . ALA A 1 85 ? 0.601 1.631 28.712 1.00 90.50 85 ALA A C 1
ATOM 689 O O . ALA A 1 85 ? -0.482 1.984 28.233 1.00 90.50 85 ALA A O 1
ATOM 690 N N . LEU A 1 86 ? 1.699 2.391 28.634 1.00 91.25 86 LEU A N 1
ATOM 691 C CA . LEU A 1 86 ? 1.739 3.694 27.968 1.00 91.25 86 LEU A CA 1
ATOM 692 C C . LEU A 1 86 ? 1.476 3.574 26.466 1.00 91.25 86 LEU A C 1
ATOM 694 O O . LEU A 1 86 ? 0.624 4.297 25.946 1.00 91.25 86 LEU A O 1
ATOM 698 N N . MET A 1 87 ? 2.127 2.631 25.782 1.00 89.81 87 MET A N 1
ATOM 699 C CA . MET A 1 87 ? 1.914 2.398 24.352 1.00 89.81 87 MET A CA 1
ATOM 700 C C . MET A 1 87 ? 0.470 1.965 24.071 1.00 89.81 87 MET A C 1
ATOM 702 O O . MET A 1 87 ? -0.184 2.514 23.182 1.00 89.81 87 ME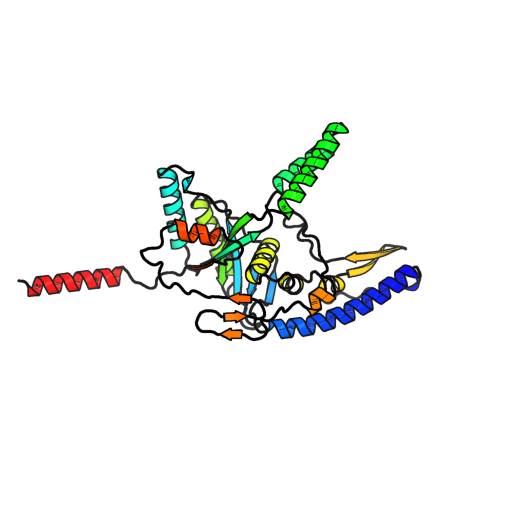T A O 1
ATOM 706 N N . LEU A 1 88 ? -0.081 1.042 24.868 1.00 90.38 88 LEU A N 1
ATOM 707 C CA . LEU A 1 88 ? -1.476 0.610 24.733 1.00 90.38 88 LEU A CA 1
ATOM 708 C C . LEU A 1 88 ? -2.461 1.769 24.933 1.00 90.38 88 LEU A C 1
ATOM 710 O O . LEU A 1 88 ? -3.437 1.882 24.188 1.00 90.38 88 LEU A O 1
ATOM 714 N N . GLN A 1 89 ? -2.222 2.643 25.913 1.00 92.12 89 GLN A N 1
ATOM 715 C CA . GLN A 1 89 ? -3.039 3.843 26.112 1.00 92.12 89 GLN A CA 1
ATOM 716 C C . GLN A 1 89 ? -2.899 4.825 24.947 1.00 92.12 89 GLN A C 1
ATOM 718 O O . GLN A 1 89 ? -3.910 5.333 24.459 1.00 92.12 89 GLN A O 1
ATOM 723 N N . GLY A 1 90 ? -1.682 5.036 24.445 1.00 92.81 90 GLY A N 1
ATOM 724 C CA . GLY A 1 90 ? -1.418 5.871 23.276 1.00 92.81 90 GLY A CA 1
ATOM 725 C C . GLY A 1 90 ? -2.194 5.401 22.046 1.00 92.81 90 GLY A C 1
ATOM 726 O O . GLY A 1 90 ? -2.901 6.193 21.423 1.00 92.81 90 GLY A O 1
ATOM 727 N N . ILE A 1 91 ? -2.148 4.100 21.745 1.00 91.69 91 ILE A N 1
ATOM 728 C CA . ILE A 1 91 ? -2.888 3.504 20.622 1.00 91.69 91 ILE A CA 1
ATOM 729 C C . ILE A 1 91 ? -4.400 3.663 20.826 1.00 91.69 91 ILE A C 1
ATOM 731 O O . ILE A 1 91 ? -5.105 4.060 19.899 1.00 91.69 91 ILE A O 1
ATOM 735 N N . ARG A 1 92 ? -4.919 3.421 22.039 1.00 90.62 92 ARG A N 1
ATOM 736 C CA . ARG A 1 92 ? -6.347 3.632 22.352 1.00 90.62 92 ARG A CA 1
ATOM 737 C C . ARG A 1 92 ? -6.774 5.075 22.107 1.00 90.62 92 ARG A C 1
ATOM 739 O O . ARG A 1 92 ? -7.813 5.310 21.493 1.00 90.62 92 ARG A O 1
ATOM 746 N N . MET A 1 93 ? -5.983 6.041 22.569 1.00 92.19 93 MET A N 1
ATOM 747 C CA . MET A 1 93 ? -6.255 7.461 22.343 1.00 92.19 93 MET A CA 1
ATOM 748 C C . MET A 1 93 ? -6.187 7.817 20.857 1.00 92.19 93 MET A C 1
ATOM 750 O O . MET A 1 93 ? -7.033 8.575 20.385 1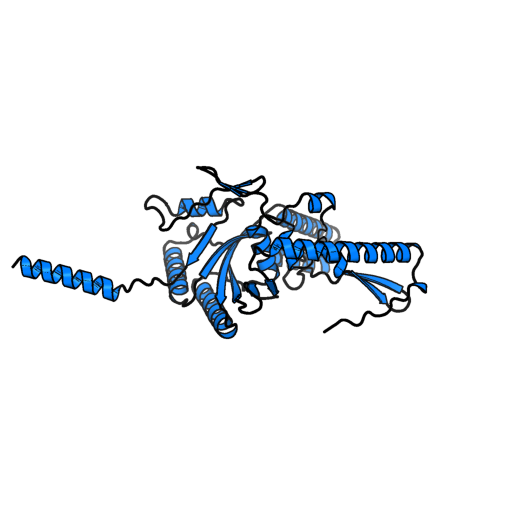.00 92.19 93 MET A O 1
ATOM 754 N N . ALA A 1 94 ? -5.234 7.244 20.118 1.00 92.44 94 ALA A N 1
ATOM 755 C CA . ALA A 1 94 ? -5.109 7.462 18.686 1.00 92.44 94 ALA A CA 1
ATOM 756 C C . ALA A 1 94 ? -6.334 6.954 17.921 1.00 92.44 94 ALA A C 1
ATOM 758 O O . ALA A 1 94 ? -6.903 7.698 17.127 1.00 92.44 94 ALA A O 1
ATOM 759 N N . LEU A 1 95 ? -6.791 5.735 18.218 1.00 91.06 95 LEU A N 1
ATOM 760 C CA . LEU A 1 95 ? -7.991 5.160 17.609 1.00 91.06 95 LEU A CA 1
ATOM 761 C C . LEU A 1 95 ? -9.256 5.955 17.963 1.00 91.06 95 LEU A C 1
ATOM 763 O O . LEU A 1 95 ? -10.063 6.238 17.085 1.00 91.06 95 LEU A O 1
ATOM 767 N N . ASN A 1 96 ? -9.410 6.376 19.222 1.00 89.38 96 ASN A N 1
ATOM 768 C CA . ASN A 1 96 ? -10.580 7.143 19.668 1.00 89.38 96 ASN A CA 1
ATOM 769 C C . ASN A 1 96 ? -10.655 8.561 19.083 1.00 89.38 96 ASN A C 1
ATOM 771 O O . ASN A 1 96 ? -11.727 9.165 19.089 1.00 89.38 96 ASN A O 1
ATOM 775 N N . ARG A 1 97 ? -9.528 9.111 18.618 1.00 90.19 97 ARG A N 1
ATOM 776 C CA . ARG A 1 97 ? -9.470 10.440 17.999 1.00 90.19 97 ARG A CA 1
ATOM 777 C C . ARG A 1 97 ? -9.917 10.434 16.536 1.00 90.19 97 ARG A C 1
ATOM 779 O O . ARG A 1 97 ? -10.197 11.499 15.994 1.00 90.19 97 ARG A O 1
ATOM 786 N N . MET A 1 98 ? -9.969 9.266 15.902 1.00 90.44 98 MET A N 1
ATOM 787 C CA . MET A 1 98 ? -10.341 9.140 14.499 1.00 90.44 98 MET A CA 1
ATOM 788 C C . MET A 1 98 ? -11.862 9.174 14.335 1.00 90.44 98 MET A C 1
ATOM 790 O O . MET A 1 98 ? -12.586 8.379 14.932 1.00 90.44 98 MET A O 1
ATOM 794 N N . ASP A 1 99 ? -12.342 10.086 13.489 1.00 86.25 99 ASP A N 1
ATOM 795 C CA . ASP A 1 99 ? -13.758 10.163 13.110 1.00 86.25 99 ASP A CA 1
ATOM 796 C C . ASP A 1 99 ? -14.089 9.278 11.895 1.00 86.25 99 ASP A C 1
ATOM 798 O O . ASP A 1 99 ? -15.259 8.988 11.639 1.00 86.25 99 ASP A O 1
ATOM 802 N N . THR A 1 100 ? -13.072 8.832 11.154 1.00 90.94 100 THR A N 1
ATOM 803 C CA . THR A 1 100 ? -13.210 7.971 9.977 1.00 90.94 100 THR A CA 1
ATOM 804 C C . THR A 1 100 ? -12.881 6.515 10.266 1.00 90.94 100 THR A C 1
ATOM 806 O O . THR A 1 100 ? -12.100 6.184 11.157 1.00 90.94 100 THR A O 1
ATOM 809 N N . ASP A 1 101 ? -13.486 5.632 9.470 1.00 92.75 101 ASP A N 1
ATOM 810 C CA . ASP A 1 101 ? -13.178 4.207 9.496 1.00 92.75 101 ASP A CA 1
ATOM 811 C C . ASP A 1 101 ? -11.721 3.959 9.086 1.00 92.75 101 ASP A C 1
ATOM 813 O O . ASP A 1 101 ? -11.274 4.434 8.037 1.00 92.75 101 ASP A O 1
ATOM 817 N N . ILE A 1 102 ? -11.018 3.146 9.874 1.00 94.50 102 ILE A N 1
ATOM 818 C CA . ILE A 1 102 ? -9.641 2.729 9.606 1.00 94.50 102 ILE A CA 1
ATOM 819 C C . ILE A 1 102 ? -9.654 1.297 9.077 1.00 94.50 102 ILE A C 1
ATOM 821 O O . ILE A 1 102 ? -10.239 0.395 9.678 1.00 94.50 102 ILE A O 1
ATOM 825 N N . TYR A 1 103 ? -8.975 1.086 7.958 1.00 94.06 103 TYR A N 1
ATOM 826 C CA . TYR A 1 103 ? -8.788 -0.205 7.312 1.00 94.06 103 TYR A CA 1
ATOM 827 C C . TYR A 1 103 ? -7.360 -0.662 7.572 1.00 94.06 103 TYR A C 1
ATOM 829 O O . TYR A 1 103 ? -6.402 -0.045 7.112 1.00 94.06 103 TYR A O 1
ATOM 837 N N . TYR A 1 104 ? -7.224 -1.736 8.331 1.00 92.00 104 TYR A N 1
ATOM 838 C CA . TYR A 1 104 ? -5.953 -2.347 8.673 1.00 92.00 104 TYR A CA 1
ATOM 839 C C . TYR A 1 104 ? -5.654 -3.517 7.733 1.00 92.00 104 TYR A C 1
ATOM 841 O O . TYR A 1 104 ? -6.540 -4.329 7.451 1.00 92.00 104 TYR A O 1
ATOM 849 N N . GLY A 1 105 ? -4.395 -3.639 7.314 1.00 90.81 105 GLY A N 1
ATOM 850 C CA . GLY A 1 105 ? -3.875 -4.823 6.636 1.00 90.81 105 GLY A CA 1
ATOM 851 C C . GLY A 1 105 ? -2.432 -5.132 7.025 1.00 90.81 105 GLY A C 1
ATOM 852 O O . GLY A 1 105 ? -1.628 -4.223 7.246 1.00 90.81 105 GLY A O 1
ATOM 853 N N . ASN A 1 106 ? -2.099 -6.421 7.075 1.00 91.06 106 ASN A N 1
ATOM 854 C CA . ASN A 1 106 ? -0.721 -6.894 7.173 1.00 91.06 106 ASN A CA 1
ATOM 855 C C . ASN A 1 106 ? -0.118 -7.097 5.779 1.00 91.06 106 ASN A C 1
ATOM 857 O O . ASN A 1 106 ? -0.751 -7.671 4.889 1.00 91.06 106 ASN A O 1
ATOM 861 N N . VAL A 1 107 ? 1.114 -6.632 5.593 1.00 89.88 107 VAL A N 1
ATOM 862 C CA . VAL A 1 107 ? 1.837 -6.747 4.324 1.00 89.88 107 VAL A CA 1
ATOM 863 C C . VAL A 1 107 ? 3.244 -7.240 4.593 1.00 89.88 107 VAL A C 1
ATOM 865 O O . VAL A 1 107 ? 3.952 -6.677 5.426 1.00 89.88 107 VAL A O 1
ATOM 868 N N . TYR A 1 108 ? 3.661 -8.259 3.851 1.00 88.50 108 TYR A N 1
ATOM 869 C CA . TYR A 1 108 ? 5.044 -8.715 3.838 1.00 88.50 108 TYR A CA 1
ATOM 870 C C . TYR A 1 108 ? 5.807 -8.047 2.700 1.00 88.50 108 TYR A C 1
ATOM 872 O O . TYR A 1 108 ? 5.749 -8.483 1.550 1.00 88.50 108 TYR A O 1
ATOM 880 N N . SER A 1 109 ? 6.537 -6.980 3.011 1.00 83.81 109 SER A N 1
ATOM 881 C CA . SER A 1 109 ? 7.372 -6.276 2.035 1.00 83.81 109 SER A CA 1
ATOM 882 C C . SER A 1 109 ? 8.825 -6.760 2.105 1.00 83.81 109 SER A C 1
ATOM 884 O O . SER A 1 109 ? 9.234 -7.366 3.095 1.00 83.81 109 SER A O 1
ATOM 886 N N . PRO A 1 110 ? 9.655 -6.517 1.078 1.00 80.62 110 PRO A N 1
ATOM 887 C CA . PRO A 1 110 ? 11.104 -6.648 1.208 1.00 80.62 110 PRO A CA 1
ATOM 888 C C . PRO A 1 110 ? 11.628 -5.836 2.399 1.00 80.62 110 PRO A C 1
ATOM 890 O O . PRO A 1 110 ? 11.070 -4.785 2.720 1.00 80.62 110 PRO A O 1
ATOM 893 N N . VAL A 1 111 ? 12.694 -6.330 3.029 1.00 82.50 111 VAL A N 1
ATOM 894 C CA . VAL A 1 111 ? 13.330 -5.662 4.174 1.00 82.50 111 VAL A CA 1
ATOM 895 C C . VAL A 1 111 ? 13.862 -4.286 3.756 1.00 82.50 111 VAL A C 1
ATOM 897 O O . VAL A 1 111 ? 14.544 -4.159 2.732 1.00 82.50 111 VAL A O 1
ATOM 900 N N . ASP A 1 112 ? 13.574 -3.258 4.554 1.00 75.94 112 ASP A N 1
ATOM 901 C CA . ASP A 1 112 ? 14.066 -1.897 4.321 1.00 75.94 112 ASP A CA 1
ATOM 902 C C . ASP A 1 112 ? 15.507 -1.749 4.845 1.00 75.94 112 ASP A C 1
ATOM 904 O O . ASP A 1 112 ? 15.741 -1.442 6.013 1.00 75.94 112 ASP A O 1
ATOM 908 N N . LEU A 1 113 ? 16.496 -1.982 3.973 1.00 78.44 113 LEU A N 1
ATOM 909 C CA . LEU A 1 113 ? 17.919 -1.757 4.267 1.00 78.44 113 LEU A CA 1
ATOM 910 C C . LEU A 1 113 ? 18.447 -0.451 3.664 1.00 78.44 113 LEU A C 1
ATOM 912 O O . LEU A 1 113 ? 19.658 -0.232 3.669 1.00 78.44 113 LEU A O 1
ATOM 916 N N . THR A 1 114 ? 17.564 0.438 3.198 1.00 77.06 114 THR A N 1
ATOM 917 C CA . THR A 1 114 ? 17.930 1.641 2.430 1.00 77.06 114 THR A CA 1
ATOM 918 C C . THR A 1 114 ? 19.006 2.466 3.141 1.00 77.06 114 THR A C 1
ATOM 920 O O . THR A 1 114 ? 20.022 2.822 2.553 1.00 77.06 114 THR A O 1
ATOM 923 N N . ARG A 1 115 ? 18.844 2.717 4.451 1.00 80.75 115 ARG A N 1
ATOM 924 C CA . ARG A 1 115 ? 19.831 3.477 5.241 1.00 80.75 115 ARG A CA 1
ATOM 925 C C . ARG A 1 115 ? 21.191 2.778 5.303 1.00 80.75 115 ARG A C 1
ATOM 927 O O . ARG A 1 115 ? 22.218 3.434 5.202 1.00 80.75 115 ARG A O 1
ATOM 934 N N . HIS A 1 116 ? 21.199 1.462 5.502 1.00 83.44 116 HIS A N 1
ATOM 935 C CA . HIS A 1 116 ? 22.439 0.695 5.604 1.00 83.44 116 HIS A CA 1
ATOM 936 C C . HIS A 1 116 ? 23.175 0.650 4.261 1.00 83.44 116 HIS A C 1
ATOM 938 O O . HIS A 1 116 ? 24.375 0.894 4.222 1.00 83.44 116 HIS A O 1
ATOM 944 N N . ILE A 1 117 ? 22.440 0.427 3.170 1.00 84.06 117 ILE A N 1
ATOM 945 C CA . ILE A 1 117 ? 22.977 0.426 1.807 1.00 84.06 117 ILE A CA 1
ATOM 946 C C . ILE A 1 117 ? 23.546 1.801 1.455 1.00 84.06 117 ILE A C 1
ATOM 948 O O . ILE A 1 117 ? 24.682 1.876 1.003 1.00 84.06 117 ILE A O 1
ATOM 952 N N . ASN A 1 118 ? 22.817 2.886 1.730 1.00 83.19 118 ASN A N 1
ATOM 953 C CA . ASN A 1 118 ? 23.297 4.242 1.456 1.00 83.19 118 ASN A CA 1
ATOM 954 C C . ASN A 1 118 ? 24.588 4.565 2.220 1.00 83.19 118 ASN A C 1
ATOM 956 O O . ASN A 1 118 ? 25.499 5.156 1.650 1.00 83.19 118 ASN A O 1
ATOM 960 N N . ASN A 1 119 ? 24.689 4.144 3.485 1.00 86.19 119 ASN A N 1
ATOM 961 C CA . ASN A 1 119 ? 25.909 4.327 4.270 1.00 86.19 119 ASN A CA 1
ATOM 962 C C . ASN A 1 119 ? 27.088 3.529 3.690 1.00 86.19 119 ASN A C 1
ATOM 964 O O . ASN A 1 119 ? 28.199 4.045 3.647 1.00 86.19 119 ASN A O 1
ATOM 968 N N . LEU A 1 120 ? 26.847 2.294 3.237 1.00 85.12 120 LEU A N 1
ATOM 969 C CA . LEU A 1 120 ? 27.874 1.465 2.600 1.00 85.12 120 LEU A CA 1
ATOM 970 C C . LEU A 1 120 ? 28.329 2.045 1.256 1.00 85.12 120 LEU A C 1
ATOM 972 O O . LEU A 1 120 ? 29.523 2.096 1.009 1.00 85.12 120 LEU A O 1
ATOM 976 N N . MET A 1 121 ? 27.406 2.525 0.418 1.00 84.25 121 MET A N 1
ATOM 977 C CA . MET A 1 121 ? 27.745 3.142 -0.873 1.00 84.25 121 MET A CA 1
ATOM 978 C C . MET A 1 121 ? 28.509 4.461 -0.703 1.00 84.25 121 MET A C 1
ATOM 980 O O . MET A 1 121 ? 29.402 4.758 -1.490 1.00 84.25 121 MET A O 1
ATOM 984 N N . ALA A 1 122 ? 28.172 5.251 0.322 1.00 86.88 122 ALA A N 1
ATOM 985 C CA . ALA A 1 122 ? 28.925 6.458 0.655 1.00 86.88 122 ALA A CA 1
ATOM 986 C C . ALA A 1 122 ? 30.355 6.112 1.099 1.00 86.88 122 ALA A C 1
ATOM 988 O O . ALA A 1 122 ? 31.304 6.683 0.572 1.00 86.88 122 ALA A O 1
ATOM 989 N N . ALA A 1 123 ? 30.509 5.129 1.993 1.00 86.44 123 ALA A N 1
ATOM 990 C CA . ALA A 1 123 ? 31.822 4.659 2.431 1.00 86.44 123 ALA A CA 1
ATOM 991 C C . ALA A 1 123 ? 32.651 4.084 1.268 1.00 86.44 123 ALA A C 1
ATOM 993 O O . ALA A 1 123 ? 33.820 4.416 1.134 1.00 86.44 123 ALA A O 1
ATOM 994 N N . GLU A 1 124 ? 32.031 3.303 0.378 1.00 84.56 124 GLU A N 1
ATOM 995 C CA . GLU A 1 124 ? 32.676 2.750 -0.820 1.00 84.56 124 GLU A CA 1
ATOM 996 C C . GLU A 1 124 ? 33.231 3.851 -1.740 1.00 84.56 124 GLU A C 1
ATOM 998 O O . GLU A 1 124 ? 34.288 3.679 -2.338 1.00 84.56 124 GLU A O 1
ATOM 1003 N N . SER A 1 125 ? 32.542 4.994 -1.840 1.00 83.50 125 SER A N 1
ATOM 1004 C CA . SER A 1 125 ? 32.986 6.116 -2.677 1.00 83.50 125 SER A CA 1
ATOM 1005 C C . SER A 1 125 ? 34.176 6.898 -2.110 1.00 83.50 125 SER A C 1
ATOM 1007 O O . SER A 1 125 ? 34.834 7.619 -2.859 1.00 83.50 125 SER A O 1
ATOM 1009 N N . GLU A 1 126 ? 34.439 6.764 -0.810 1.00 88.00 126 GLU A N 1
ATOM 1010 C CA . GLU A 1 126 ? 35.521 7.449 -0.092 1.00 88.00 126 GLU A CA 1
ATOM 1011 C C . GLU A 1 126 ? 36.724 6.526 0.185 1.00 88.00 126 GLU A C 1
ATOM 1013 O O . GLU A 1 126 ? 37.744 6.991 0.691 1.00 88.00 126 GLU A O 1
ATOM 1018 N N . GLU A 1 127 ? 36.624 5.230 -0.132 1.00 85.50 127 GLU A N 1
ATOM 1019 C CA . GLU A 1 127 ? 37.625 4.223 0.226 1.00 85.50 127 GLU A CA 1
ATOM 1020 C C . GLU A 1 127 ? 38.677 4.028 -0.878 1.00 85.50 127 GLU A C 1
ATOM 1022 O O . GLU A 1 127 ? 38.363 3.638 -2.004 1.00 85.50 127 GLU A O 1
ATOM 1027 N N . ASP A 1 128 ? 39.950 4.231 -0.530 1.00 83.81 128 ASP A N 1
ATOM 1028 C CA . ASP A 1 128 ? 41.084 4.037 -1.443 1.00 83.81 128 ASP A CA 1
ATOM 1029 C C . ASP A 1 128 ? 41.703 2.626 -1.349 1.00 83.81 128 ASP A C 1
ATOM 1031 O O . ASP A 1 128 ? 42.392 2.191 -2.277 1.00 83.81 128 ASP A O 1
ATOM 1035 N N . ASP A 1 129 ? 41.500 1.900 -0.237 1.00 90.44 129 ASP A N 1
ATOM 1036 C CA . ASP A 1 129 ? 42.091 0.571 -0.044 1.00 90.44 129 ASP A CA 1
ATOM 1037 C C . ASP A 1 129 ? 41.321 -0.523 -0.815 1.00 90.44 129 ASP A C 1
ATOM 1039 O O . ASP A 1 129 ? 40.144 -0.776 -0.534 1.00 90.44 129 ASP A O 1
ATOM 1043 N N . PRO A 1 130 ? 41.979 -1.268 -1.729 1.00 86.19 130 PRO A N 1
ATOM 1044 C CA . PRO A 1 130 ? 41.324 -2.320 -2.507 1.00 86.19 130 PRO A CA 1
ATOM 1045 C C . PRO A 1 130 ? 40.731 -3.458 -1.665 1.00 86.19 130 PRO A C 1
ATOM 1047 O O . PRO A 1 130 ? 39.777 -4.113 -2.095 1.00 86.19 130 PRO A O 1
ATOM 1050 N N . THR A 1 131 ? 41.292 -3.731 -0.482 1.00 86.44 131 THR A N 1
ATOM 1051 C CA . THR A 1 131 ? 40.798 -4.807 0.388 1.00 86.44 131 THR A CA 1
ATOM 1052 C C . THR A 1 131 ? 39.511 -4.377 1.083 1.00 86.44 131 THR A C 1
ATOM 1054 O O . THR A 1 131 ? 38.517 -5.104 1.019 1.00 86.44 131 THR A O 1
ATOM 1057 N N . CYS A 1 132 ? 39.505 -3.188 1.691 1.00 82.81 132 CYS A N 1
ATOM 1058 C CA . CYS A 1 132 ? 38.311 -2.575 2.270 1.00 82.81 132 CYS A CA 1
ATOM 1059 C C . CYS A 1 132 ? 37.195 -2.424 1.230 1.00 82.81 132 CYS A C 1
ATOM 1061 O O . CYS A 1 132 ? 36.066 -2.833 1.501 1.00 82.81 132 CYS A O 1
ATOM 1063 N N . TYR A 1 133 ? 37.520 -1.965 0.017 1.00 88.12 133 TYR A N 1
ATOM 1064 C CA . TYR A 1 133 ? 36.571 -1.874 -1.096 1.00 88.12 133 TYR A CA 1
ATOM 1065 C C . TYR A 1 133 ? 35.892 -3.224 -1.386 1.00 88.12 133 TYR A C 1
ATOM 1067 O O . TYR A 1 133 ? 34.665 -3.331 -1.401 1.00 88.12 133 TYR A O 1
ATOM 1075 N N . SER A 1 134 ? 36.677 -4.300 -1.527 1.00 87.56 134 SER A N 1
ATOM 1076 C CA . SER A 1 134 ? 36.136 -5.644 -1.778 1.00 87.56 134 SER A CA 1
ATOM 1077 C C . SER A 1 134 ? 35.281 -6.174 -0.615 1.00 87.56 134 SER A C 1
ATOM 1079 O O . SER A 1 134 ? 34.282 -6.868 -0.838 1.00 87.56 134 SER A O 1
ATOM 1081 N N . MET A 1 135 ? 35.630 -5.841 0.633 1.00 87.75 135 MET A N 1
ATOM 1082 C CA . MET A 1 135 ? 34.808 -6.183 1.800 1.00 87.75 135 MET A CA 1
ATOM 1083 C C . MET A 1 135 ? 33.463 -5.447 1.779 1.00 87.75 135 MET A C 1
ATOM 1085 O O . MET A 1 135 ? 32.428 -6.085 1.985 1.00 87.75 135 MET A O 1
ATOM 1089 N N . MET A 1 136 ? 33.461 -4.147 1.475 1.00 87.19 136 MET A N 1
ATOM 1090 C CA . MET A 1 136 ? 32.240 -3.343 1.358 1.00 87.19 136 MET A CA 1
ATOM 1091 C C . MET A 1 136 ? 31.343 -3.838 0.216 1.00 87.19 136 MET A C 1
ATOM 1093 O O . MET A 1 136 ? 30.138 -3.998 0.412 1.00 87.19 136 MET A O 1
ATOM 1097 N N . GLU A 1 137 ? 31.917 -4.186 -0.940 1.00 88.12 137 GLU A N 1
ATOM 1098 C CA . GLU A 1 137 ? 31.177 -4.787 -2.058 1.00 88.12 137 GLU A CA 1
ATOM 1099 C C . GLU A 1 137 ? 30.536 -6.130 -1.652 1.00 88.12 137 GLU A C 1
ATOM 1101 O O . GLU A 1 137 ? 29.369 -6.409 -1.955 1.00 88.12 137 GLU A O 1
ATOM 1106 N N . SER A 1 138 ? 31.275 -6.968 -0.917 1.00 89.50 138 SER A N 1
ATOM 1107 C CA . SER A 1 138 ? 30.763 -8.233 -0.377 1.00 89.50 138 SER A CA 1
ATOM 1108 C C . SER A 1 138 ? 29.587 -8.007 0.574 1.00 89.50 138 SER A C 1
ATOM 1110 O O . SER A 1 138 ? 28.569 -8.698 0.476 1.00 89.50 138 SER A O 1
ATOM 1112 N N . ASP A 1 139 ? 29.679 -7.015 1.456 1.00 89.62 139 ASP A N 1
ATOM 1113 C CA . ASP A 1 139 ? 28.611 -6.681 2.399 1.00 89.62 139 ASP A CA 1
ATOM 1114 C C . ASP A 1 139 ? 27.387 -6.068 1.708 1.00 89.62 139 ASP A C 1
ATOM 1116 O O . ASP A 1 139 ? 26.258 -6.456 2.021 1.00 89.62 139 ASP A O 1
ATOM 1120 N N . LEU A 1 140 ? 27.573 -5.232 0.682 1.00 86.25 140 LEU A N 1
ATOM 1121 C CA . LEU A 1 140 ? 26.486 -4.763 -0.186 1.00 86.25 140 LEU A CA 1
ATOM 1122 C C . LEU A 1 140 ? 25.773 -5.930 -0.879 1.00 86.25 140 LEU A C 1
ATOM 1124 O O . LEU A 1 140 ? 24.540 -5.975 -0.930 1.00 86.25 140 LEU A O 1
ATOM 1128 N N . ASN A 1 141 ? 26.525 -6.906 -1.389 1.00 87.25 141 ASN A N 1
ATOM 1129 C CA . ASN A 1 141 ? 25.959 -8.099 -2.017 1.00 87.25 141 ASN A CA 1
ATOM 1130 C C . ASN A 1 141 ? 25.197 -8.974 -1.010 1.00 87.25 141 ASN A C 1
ATOM 1132 O O . ASN A 1 141 ? 24.116 -9.479 -1.333 1.00 87.25 141 ASN A O 1
ATOM 1136 N N . LYS A 1 142 ? 25.694 -9.106 0.226 1.00 88.38 142 LYS A N 1
ATOM 1137 C CA . LYS A 1 142 ? 24.967 -9.780 1.316 1.00 88.38 142 LYS A CA 1
ATOM 1138 C C . LYS A 1 142 ? 23.685 -9.036 1.678 1.00 88.38 142 LYS A C 1
ATOM 1140 O O . LYS A 1 142 ? 22.646 -9.683 1.796 1.00 88.38 142 LYS A O 1
ATOM 1145 N N . ALA A 1 143 ? 23.725 -7.708 1.798 1.00 84.31 143 ALA A N 1
ATOM 1146 C CA . ALA A 1 143 ? 22.553 -6.883 2.091 1.00 84.31 143 ALA A CA 1
ATOM 1147 C C . ALA A 1 143 ? 21.470 -7.052 1.010 1.00 84.31 143 ALA A C 1
ATOM 1149 O O . ALA A 1 143 ? 20.321 -7.371 1.325 1.00 84.31 143 ALA A O 1
ATOM 1150 N N . LYS A 1 144 ? 21.851 -6.974 -0.273 1.00 82.44 144 LYS A N 1
ATOM 1151 C CA . LYS A 1 144 ? 20.951 -7.240 -1.413 1.00 82.44 144 LYS A CA 1
ATOM 1152 C C . LYS A 1 144 ? 20.402 -8.674 -1.390 1.00 82.44 144 LYS A C 1
ATOM 1154 O O . LYS A 1 144 ? 19.214 -8.895 -1.633 1.00 82.44 144 LYS A O 1
ATOM 1159 N N . GLY A 1 145 ? 21.241 -9.661 -1.066 1.00 83.50 145 GLY A N 1
ATOM 1160 C CA . GLY A 1 145 ? 20.828 -11.059 -0.898 1.00 83.50 145 GLY A CA 1
ATOM 1161 C C . GLY A 1 145 ? 19.820 -11.250 0.240 1.00 83.50 145 GLY A C 1
ATOM 1162 O O . GLY A 1 145 ? 18.844 -11.988 0.089 1.00 83.50 145 GLY A O 1
ATOM 1163 N N . PHE A 1 146 ? 20.007 -10.536 1.350 1.00 85.06 146 PHE A N 1
ATOM 1164 C CA . PHE A 1 146 ? 19.106 -10.561 2.496 1.00 85.06 146 PHE A CA 1
ATOM 1165 C C . PHE A 1 146 ? 17.736 -9.967 2.154 1.00 85.06 146 PHE A C 1
ATOM 1167 O O . PHE A 1 146 ? 16.727 -10.614 2.433 1.00 85.06 146 PHE A O 1
ATOM 1174 N N . GLN A 1 147 ? 17.682 -8.809 1.483 1.00 81.88 147 GLN A N 1
ATOM 1175 C CA . GLN A 1 147 ? 16.421 -8.204 1.015 1.00 81.88 147 GLN A CA 1
ATOM 1176 C C . GLN A 1 147 ? 15.662 -9.107 0.034 1.00 81.88 147 GLN A C 1
ATOM 1178 O O . GLN A 1 147 ? 14.429 -9.117 0.006 1.00 81.88 147 GLN A O 1
ATOM 1183 N N . LYS A 1 148 ? 16.388 -9.875 -0.788 1.00 78.31 148 LYS A N 1
ATOM 1184 C CA . LYS A 1 148 ? 15.784 -10.795 -1.757 1.00 78.31 148 LYS A CA 1
ATOM 1185 C C . LYS A 1 148 ? 15.085 -11.970 -1.075 1.00 78.31 148 LYS A C 1
ATOM 1187 O O . LYS A 1 148 ? 13.981 -12.323 -1.486 1.00 78.31 148 LYS A O 1
ATOM 1192 N N . ASN A 1 149 ? 15.726 -12.561 -0.068 1.00 83.75 149 ASN A N 1
ATOM 1193 C CA . ASN A 1 149 ? 15.272 -13.805 0.557 1.00 83.75 149 ASN A CA 1
ATOM 1194 C C . ASN A 1 149 ? 14.346 -13.588 1.756 1.00 83.75 149 ASN A C 1
ATOM 1196 O O . ASN A 1 149 ? 13.568 -14.480 2.083 1.00 83.75 149 ASN A O 1
ATOM 1200 N N . ASN A 1 150 ? 14.424 -12.425 2.400 1.00 84.19 150 ASN A N 1
ATOM 1201 C CA . ASN A 1 150 ? 13.651 -12.126 3.595 1.00 84.19 150 ASN A CA 1
ATOM 1202 C C . ASN A 1 150 ? 12.561 -11.100 3.301 1.00 84.19 150 ASN A C 1
ATOM 1204 O O . ASN A 1 150 ? 12.657 -10.257 2.399 1.00 84.19 150 ASN A O 1
ATOM 1208 N N . ARG A 1 151 ? 11.495 -11.197 4.084 1.00 84.25 151 ARG A N 1
ATOM 1209 C CA . ARG A 1 151 ? 10.377 -10.265 4.078 1.00 84.25 151 ARG A CA 1
ATOM 1210 C C . ARG A 1 151 ? 10.178 -9.750 5.491 1.00 84.25 151 ARG A C 1
ATOM 1212 O O . ARG A 1 151 ? 10.335 -10.498 6.451 1.00 84.25 151 ARG A O 1
ATOM 1219 N N . GLU A 1 152 ? 9.841 -8.479 5.589 1.00 86.94 152 GLU A N 1
ATOM 1220 C CA . GLU A 1 152 ? 9.492 -7.805 6.827 1.00 86.94 152 GLU A CA 1
ATOM 1221 C C . GLU A 1 152 ? 7.975 -7.626 6.872 1.00 86.94 152 GLU A C 1
ATOM 1223 O O . GLU A 1 152 ? 7.349 -7.247 5.878 1.00 86.94 152 GLU A O 1
ATOM 1228 N N . LEU A 1 153 ? 7.389 -7.932 8.026 1.00 89.06 153 LEU A N 1
ATOM 1229 C CA . LEU A 1 153 ? 5.987 -7.655 8.293 1.00 89.06 153 LEU A CA 1
ATOM 1230 C C . LEU A 1 153 ? 5.830 -6.153 8.520 1.00 89.06 153 LEU A C 1
ATOM 1232 O O . LEU A 1 153 ? 6.525 -5.586 9.351 1.00 89.06 153 LEU A O 1
ATOM 1236 N N . ASN A 1 154 ? 4.894 -5.525 7.823 1.00 91.31 154 ASN A N 1
ATOM 1237 C CA . ASN A 1 154 ? 4.529 -4.129 8.007 1.00 91.31 154 ASN A CA 1
ATOM 1238 C C . ASN A 1 154 ? 3.013 -4.000 8.168 1.00 91.31 154 ASN A C 1
ATOM 1240 O O . ASN A 1 154 ? 2.235 -4.719 7.532 1.00 91.31 154 ASN A O 1
ATOM 1244 N N . PHE A 1 155 ? 2.588 -3.059 9.010 1.00 92.25 155 PHE A N 1
ATOM 1245 C CA . PHE A 1 155 ? 1.177 -2.764 9.239 1.00 92.25 155 PHE A CA 1
ATOM 1246 C C . PHE A 1 155 ? 0.750 -1.531 8.461 1.00 92.25 155 PHE A C 1
ATOM 1248 O O . PHE A 1 155 ? 1.371 -0.474 8.546 1.00 92.25 155 PHE A O 1
ATOM 1255 N N . TYR A 1 156 ? -0.330 -1.680 7.705 1.00 95.00 156 TYR A N 1
ATOM 1256 C CA . TYR A 1 156 ? -0.878 -0.649 6.841 1.00 95.00 156 TYR A CA 1
ATOM 1257 C C . TYR A 1 156 ? -2.212 -0.210 7.425 1.00 95.00 156 TYR A C 1
ATOM 1259 O O . TYR A 1 156 ? -3.132 -1.020 7.536 1.00 95.00 156 TYR A O 1
ATOM 1267 N N . LEU A 1 157 ? -2.313 1.060 7.814 1.00 95.12 157 LEU A N 1
ATOM 1268 C CA . LEU A 1 157 ? -3.546 1.663 8.308 1.00 95.12 157 LEU A CA 1
ATOM 1269 C C . LEU A 1 157 ? -4.001 2.697 7.291 1.00 95.12 157 LEU A C 1
ATOM 1271 O O . LEU A 1 157 ? -3.373 3.743 7.130 1.00 95.12 157 LEU A O 1
ATOM 1275 N N . MET A 1 158 ? -5.090 2.391 6.602 1.00 96.12 158 MET A N 1
ATOM 1276 C CA . MET A 1 158 ? -5.637 3.219 5.541 1.00 96.12 158 MET A CA 1
ATOM 1277 C C . MET A 1 158 ? -6.962 3.835 5.960 1.00 96.12 158 MET A C 1
ATOM 1279 O O . MET A 1 158 ? -7.764 3.233 6.669 1.00 96.12 158 MET A O 1
ATOM 1283 N N . ILE A 1 159 ? -7.208 5.031 5.459 1.00 95.94 159 ILE A N 1
ATOM 1284 C CA . ILE A 1 159 ? -8.453 5.775 5.584 1.00 95.94 159 ILE A CA 1
ATOM 1285 C C . ILE A 1 159 ? -8.940 6.123 4.184 1.00 95.94 159 ILE A C 1
ATOM 1287 O O . ILE A 1 159 ? -8.149 6.251 3.244 1.00 95.94 159 ILE A O 1
ATOM 1291 N N . ARG A 1 160 ? -10.254 6.263 4.030 1.00 94.69 160 ARG A N 1
ATOM 1292 C CA . ARG A 1 160 ? -10.859 6.568 2.735 1.00 94.69 160 ARG A CA 1
ATOM 1293 C C . ARG A 1 160 ? -11.926 7.640 2.853 1.00 94.69 160 ARG A C 1
ATOM 1295 O O . ARG A 1 160 ? -12.716 7.618 3.795 1.00 94.69 160 ARG A O 1
ATOM 1302 N N . ASN A 1 161 ? -11.964 8.550 1.888 1.00 93.94 161 ASN A N 1
ATOM 1303 C CA . ASN A 1 161 ? -12.991 9.583 1.800 1.00 93.94 161 ASN A CA 1
ATOM 1304 C C . ASN A 1 161 ? -13.183 10.018 0.340 1.00 93.94 161 ASN A C 1
ATOM 1306 O O . ASN A 1 161 ? -12.248 9.980 -0.460 1.00 93.94 161 ASN A O 1
ATOM 1310 N N . SER A 1 162 ? -14.395 10.438 -0.010 1.00 93.50 162 SER A N 1
ATOM 1311 C CA . SER A 1 162 ? -14.677 11.042 -1.315 1.00 93.50 162 SER A CA 1
ATOM 1312 C C . SER A 1 162 ? -14.165 12.482 -1.408 1.00 93.50 162 SER A C 1
ATOM 1314 O O . SER A 1 162 ? -13.851 12.930 -2.506 1.00 93.50 162 SER A O 1
ATOM 1316 N N . ASP A 1 163 ? -14.056 13.203 -0.282 1.00 93.06 163 ASP A N 1
ATOM 1317 C CA . ASP A 1 163 ? -13.483 14.555 -0.238 1.00 93.06 163 ASP A CA 1
ATOM 1318 C C . ASP A 1 163 ? -11.974 14.508 0.091 1.00 93.06 163 ASP A C 1
ATOM 1320 O O . ASP A 1 163 ? -11.599 14.161 1.220 1.00 93.06 163 ASP A O 1
ATOM 1324 N N . PRO A 1 164 ? -11.088 14.906 -0.846 1.00 91.50 164 PRO A N 1
ATOM 1325 C CA . PRO A 1 164 ? -9.643 14.933 -0.624 1.00 91.50 164 PRO A CA 1
ATOM 1326 C C . PRO A 1 164 ? -9.193 15.850 0.519 1.00 91.50 164 PRO A C 1
ATOM 1328 O O . PRO A 1 164 ? -8.165 15.585 1.143 1.00 91.50 164 PRO A O 1
ATOM 1331 N N . LYS A 1 165 ? -9.924 16.937 0.806 1.00 92.88 165 LYS A N 1
ATOM 1332 C CA . LYS A 1 165 ? -9.554 17.884 1.873 1.00 92.88 165 LYS A CA 1
ATOM 1333 C C . LYS A 1 165 ? -9.784 17.276 3.247 1.00 92.88 165 LYS A C 1
ATOM 1335 O O . LYS A 1 165 ? -8.927 17.397 4.121 1.00 92.88 165 LYS A O 1
ATOM 1340 N N . ILE A 1 166 ? -10.927 16.611 3.421 1.00 93.44 166 ILE A N 1
ATOM 1341 C CA . ILE A 1 166 ? -11.238 15.886 4.656 1.00 93.44 166 ILE A CA 1
ATOM 1342 C C . ILE A 1 166 ? -10.235 14.745 4.825 1.00 93.44 166 ILE A C 1
ATOM 1344 O O . ILE A 1 166 ? -9.626 14.625 5.883 1.00 93.44 166 ILE A O 1
ATOM 1348 N N . LEU A 1 167 ? -9.958 14.000 3.750 1.00 94.44 167 LEU A N 1
ATOM 1349 C CA . LEU A 1 167 ? -8.974 12.920 3.769 1.00 94.44 167 LEU A CA 1
ATOM 1350 C C . LEU A 1 167 ? -7.575 13.387 4.186 1.00 94.44 167 LEU A C 1
ATOM 1352 O O . LEU A 1 167 ? -6.906 12.699 4.949 1.00 94.44 167 LEU A O 1
ATOM 1356 N N . ALA A 1 168 ? -7.120 14.545 3.701 1.00 94.06 168 ALA A N 1
ATOM 1357 C CA . ALA A 1 168 ? -5.820 15.096 4.075 1.00 94.06 168 ALA A CA 1
ATOM 1358 C C . ALA A 1 168 ? -5.749 15.445 5.572 1.00 94.06 168 ALA A C 1
ATOM 1360 O O . ALA A 1 168 ? -4.764 15.114 6.231 1.00 94.06 168 ALA A O 1
ATOM 1361 N N . LYS A 1 169 ? -6.809 16.050 6.121 1.00 95.31 169 LYS A N 1
ATOM 1362 C CA . LYS A 1 169 ? -6.912 16.361 7.555 1.00 95.31 169 LYS A CA 1
ATOM 1363 C C . LYS A 1 169 ? -6.956 15.092 8.414 1.00 95.31 169 LYS A C 1
ATOM 1365 O O . LYS A 1 169 ? -6.295 15.016 9.453 1.00 95.31 169 LYS A O 1
ATOM 1370 N N . ASP A 1 170 ? -7.722 14.096 7.986 1.00 94.31 170 ASP A N 1
ATOM 1371 C CA . ASP A 1 170 ? -7.818 12.813 8.682 1.00 94.31 170 ASP A CA 1
ATOM 1372 C C . ASP A 1 170 ? -6.483 12.064 8.633 1.00 94.31 170 ASP A C 1
ATOM 1374 O O . ASP A 1 170 ? -6.077 11.468 9.626 1.00 94.31 170 ASP A O 1
ATOM 1378 N N . MET A 1 171 ? -5.756 12.155 7.516 1.00 95.75 171 MET A N 1
ATOM 1379 C CA . MET A 1 171 ? -4.422 11.574 7.358 1.00 95.75 171 MET A CA 1
ATOM 1380 C C . MET A 1 171 ? -3.404 12.223 8.301 1.00 95.75 171 MET A C 1
ATOM 1382 O O . MET A 1 171 ? -2.624 11.522 8.944 1.00 95.75 171 MET A O 1
ATOM 1386 N N . GLU A 1 172 ? -3.424 13.552 8.428 1.00 95.31 172 GLU A N 1
ATOM 1387 C CA . GLU A 1 172 ? -2.586 14.269 9.396 1.00 95.31 172 GLU A CA 1
ATOM 1388 C C . GLU A 1 172 ? -2.927 13.851 10.832 1.00 95.31 172 GLU A C 1
ATOM 1390 O O . GLU A 1 172 ? -2.037 13.552 11.630 1.00 95.31 172 GLU A O 1
ATOM 1395 N N . THR A 1 173 ? -4.222 13.749 11.144 1.00 95.19 173 THR A N 1
ATOM 1396 C CA . THR A 1 173 ? -4.698 13.302 12.460 1.00 95.19 173 THR A CA 1
ATOM 1397 C C . THR A 1 173 ? -4.237 11.878 12.760 1.00 95.19 173 THR A C 1
ATOM 1399 O O . THR A 1 173 ? -3.728 11.627 13.854 1.00 95.19 173 THR A O 1
ATOM 1402 N N . LEU A 1 174 ? -4.354 10.965 11.792 1.00 95.06 174 LEU A N 1
ATOM 1403 C CA . LEU A 1 174 ? -3.888 9.584 11.889 1.00 95.06 174 LEU A CA 1
ATOM 1404 C C . LEU A 1 174 ? -2.380 9.541 12.159 1.00 95.06 174 LEU A C 1
ATOM 1406 O O . LEU A 1 174 ? -1.937 8.922 13.126 1.00 95.06 174 LEU A O 1
ATOM 1410 N N . PHE A 1 175 ? -1.596 10.259 11.356 1.00 96.25 175 PHE A N 1
ATOM 1411 C CA . PHE A 1 175 ? -0.141 10.298 11.472 1.00 96.25 175 PHE A CA 1
ATOM 1412 C C . PHE A 1 175 ? 0.320 10.835 12.833 1.00 96.25 175 PHE A C 1
ATOM 1414 O O . PHE A 1 175 ? 1.105 10.187 13.527 1.00 96.25 175 PHE A O 1
ATOM 1421 N N . VAL A 1 176 ? -0.192 11.996 13.251 1.00 95.62 176 VAL A N 1
ATOM 1422 C CA . VAL A 1 176 ? 0.184 12.632 14.524 1.00 95.62 176 VAL A CA 1
ATOM 1423 C C . VAL A 1 176 ? -0.249 11.780 15.713 1.00 95.62 176 VAL A C 1
ATOM 1425 O O . VAL A 1 176 ? 0.506 11.632 16.670 1.00 95.62 176 VAL A O 1
ATOM 1428 N N . SER A 1 177 ? -1.444 11.191 15.662 1.00 93.75 177 SER A N 1
ATOM 1429 C CA . SER A 1 177 ? -1.967 10.406 16.782 1.00 93.75 177 SER A CA 1
ATOM 1430 C C . SER A 1 177 ? -1.171 9.125 17.008 1.00 93.75 177 SER A C 1
ATOM 1432 O O . SER A 1 177 ? -0.826 8.823 18.147 1.00 93.75 177 SER A O 1
ATOM 1434 N N . PHE A 1 178 ? -0.818 8.409 15.938 1.00 94.12 178 PHE A N 1
ATOM 1435 C CA . PHE A 1 178 ? 0.014 7.208 16.044 1.00 94.12 178 PHE A CA 1
ATOM 1436 C C . PHE A 1 178 ? 1.469 7.535 16.398 1.00 94.12 178 PHE A C 1
ATOM 1438 O O . PHE A 1 178 ? 2.088 6.790 17.152 1.00 94.12 178 PHE A O 1
ATOM 1445 N N . ARG A 1 179 ? 2.000 8.682 15.957 1.00 94.62 179 ARG A N 1
ATOM 1446 C CA . ARG A 1 179 ? 3.320 9.157 16.399 1.00 94.62 179 ARG A CA 1
ATOM 1447 C C . ARG A 1 179 ? 3.343 9.476 17.895 1.00 94.62 179 ARG A C 1
ATOM 1449 O O . ARG A 1 179 ? 4.265 9.082 18.599 1.00 94.62 179 ARG A O 1
ATOM 1456 N N . ASN A 1 180 ? 2.302 10.139 18.396 1.00 92.56 180 ASN A N 1
ATOM 1457 C CA . ASN A 1 180 ? 2.152 10.431 19.824 1.00 92.56 180 ASN A CA 1
ATOM 1458 C C . ASN A 1 180 ? 1.933 9.168 20.671 1.00 92.56 180 ASN A C 1
ATOM 1460 O O . ASN A 1 180 ? 2.188 9.197 21.870 1.00 92.56 180 ASN A O 1
ATOM 1464 N N . ALA A 1 181 ? 1.484 8.068 20.061 1.00 91.12 181 ALA A N 1
ATOM 1465 C CA . ALA A 1 181 ? 1.371 6.768 20.715 1.00 91.12 181 ALA A CA 1
ATOM 1466 C C . ALA A 1 181 ? 2.723 6.049 20.903 1.00 91.12 181 ALA A C 1
ATOM 1468 O O . ALA A 1 181 ? 2.742 4.946 21.442 1.00 91.12 181 ALA A O 1
ATOM 1469 N N . GLY A 1 182 ? 3.837 6.650 20.464 1.00 88.25 182 GLY A N 1
ATOM 1470 C CA . GLY A 1 182 ? 5.178 6.066 20.565 1.00 88.25 182 GLY A CA 1
ATOM 1471 C C . GLY A 1 182 ? 5.558 5.161 19.392 1.00 88.25 182 GLY A C 1
ATOM 1472 O O . GLY A 1 182 ? 6.564 4.467 19.465 1.00 88.25 182 GLY A O 1
ATOM 1473 N N . LEU A 1 183 ? 4.771 5.160 18.312 1.00 91.50 183 LEU A N 1
ATOM 1474 C CA . LEU A 1 183 ? 5.088 4.432 17.083 1.00 91.50 183 LEU A CA 1
ATOM 1475 C C . LEU A 1 183 ? 5.800 5.349 16.082 1.00 91.50 183 LEU A C 1
ATOM 1477 O O . LEU A 1 183 ? 5.714 6.576 16.160 1.00 91.50 183 LEU A O 1
ATOM 1481 N N . GLU A 1 184 ? 6.455 4.750 15.089 1.00 91.06 184 GLU A N 1
ATOM 1482 C CA . GLU A 1 184 ? 7.117 5.465 13.993 1.00 91.06 184 GLU A CA 1
ATOM 1483 C C . GLU A 1 184 ? 6.311 5.341 12.686 1.00 91.06 184 GLU A C 1
ATOM 1485 O O . GLU A 1 184 ? 6.685 4.574 11.793 1.00 91.06 184 GLU A O 1
ATOM 1490 N N . PRO A 1 185 ? 5.173 6.051 12.538 1.00 94.25 185 PRO A N 1
ATOM 1491 C CA . PRO A 1 185 ? 4.398 5.986 11.311 1.00 94.25 185 PRO A CA 1
ATOM 1492 C C . PRO A 1 185 ? 5.146 6.665 10.159 1.00 94.25 185 PRO A C 1
ATOM 1494 O O . PRO A 1 185 ? 5.725 7.744 10.308 1.00 94.25 185 PRO A O 1
ATOM 1497 N N . LYS A 1 186 ? 5.067 6.061 8.975 1.00 93.50 186 LYS A N 1
ATOM 1498 C CA . LYS A 1 186 ? 5.494 6.641 7.697 1.00 93.50 186 LYS A CA 1
ATOM 1499 C C . LYS A 1 186 ? 4.265 6.820 6.814 1.00 93.50 186 LYS A C 1
ATOM 1501 O O . LYS A 1 186 ? 3.439 5.918 6.733 1.00 93.50 186 LYS A O 1
ATOM 1506 N N . ALA A 1 187 ? 4.114 7.970 6.163 1.00 94.69 187 ALA A N 1
ATOM 1507 C CA . ALA A 1 187 ? 3.047 8.133 5.178 1.00 94.69 187 ALA A CA 1
ATOM 1508 C C . ALA A 1 187 ? 3.290 7.171 4.008 1.00 94.69 187 ALA A C 1
ATOM 1510 O O . ALA A 1 187 ? 4.416 7.080 3.516 1.00 94.69 187 ALA A O 1
ATOM 1511 N N . MET A 1 188 ? 2.252 6.449 3.592 1.00 94.00 188 MET A N 1
ATOM 1512 C CA . MET A 1 188 ? 2.361 5.506 2.488 1.00 94.00 188 MET A CA 1
ATOM 1513 C C . MET A 1 188 ? 2.627 6.245 1.183 1.00 94.00 188 MET A C 1
ATOM 1515 O O . MET A 1 188 ? 1.944 7.214 0.848 1.00 94.00 188 MET A O 1
ATOM 1519 N N . ASN A 1 189 ? 3.597 5.744 0.434 1.00 91.81 189 ASN A N 1
ATOM 1520 C CA . ASN A 1 189 ? 3.898 6.211 -0.909 1.00 91.81 189 ASN A CA 1
ATOM 1521 C C . ASN A 1 189 ? 3.468 5.181 -1.966 1.00 91.81 189 ASN A C 1
ATOM 1523 O O . ASN A 1 189 ? 2.978 4.088 -1.668 1.00 91.81 189 ASN A O 1
ATOM 1527 N N . LYS A 1 190 ? 3.698 5.517 -3.234 1.00 90.69 190 LYS A N 1
ATOM 1528 C CA . LYS A 1 190 ? 3.394 4.669 -4.389 1.00 90.69 190 LYS A CA 1
ATOM 1529 C C . LYS A 1 190 ? 3.993 3.258 -4.294 1.00 90.69 190 LYS A C 1
ATOM 1531 O O . LYS A 1 190 ? 3.342 2.291 -4.687 1.00 90.69 190 LYS A O 1
ATOM 1536 N N . LYS A 1 191 ? 5.212 3.133 -3.756 1.00 88.94 191 LYS A N 1
ATOM 1537 C CA . LYS A 1 191 ? 5.906 1.852 -3.538 1.00 88.94 191 LYS A CA 1
ATOM 1538 C C . LYS A 1 191 ? 5.249 1.043 -2.416 1.00 88.94 191 LYS A C 1
ATOM 1540 O O . LYS A 1 191 ? 5.106 -0.170 -2.541 1.00 88.94 191 LYS A O 1
ATOM 1545 N N . ASP A 1 192 ? 4.774 1.695 -1.358 1.00 91.38 192 ASP A N 1
ATOM 1546 C CA . ASP A 1 192 ? 4.010 1.019 -0.307 1.00 91.38 192 ASP A CA 1
ATOM 1547 C C . ASP A 1 192 ? 2.678 0.479 -0.849 1.00 91.38 192 ASP A C 1
ATOM 1549 O O . ASP A 1 192 ? 2.328 -0.666 -0.565 1.00 91.38 192 ASP A O 1
ATOM 1553 N N . PHE A 1 193 ? 1.967 1.249 -1.681 1.00 91.62 193 PHE A N 1
ATOM 1554 C CA . PHE A 1 193 ? 0.754 0.772 -2.357 1.00 91.62 193 PHE A CA 1
ATOM 1555 C C . PHE A 1 193 ? 1.035 -0.385 -3.324 1.00 91.62 193 PHE A C 1
ATOM 1557 O O . PHE A 1 193 ? 0.241 -1.322 -3.392 1.00 91.62 193 PHE A O 1
ATOM 1564 N N . TYR A 1 194 ? 2.176 -0.367 -4.022 1.00 89.75 194 TYR A N 1
ATOM 1565 C CA . TYR A 1 194 ? 2.629 -1.493 -4.843 1.00 89.75 194 TYR A CA 1
ATOM 1566 C C . TYR A 1 194 ? 2.754 -2.776 -4.010 1.00 89.75 194 TYR A C 1
ATOM 1568 O O . TYR A 1 194 ? 2.214 -3.814 -4.395 1.00 89.75 194 TYR A O 1
ATOM 1576 N N . TYR A 1 195 ? 3.420 -2.714 -2.852 1.00 89.06 195 TYR A N 1
ATOM 1577 C CA . TYR A 1 195 ? 3.555 -3.876 -1.966 1.00 89.06 195 TYR A CA 1
ATOM 1578 C C . TYR A 1 195 ? 2.224 -4.312 -1.360 1.00 89.06 195 TYR A C 1
ATOM 1580 O O . TYR A 1 195 ? 1.964 -5.509 -1.257 1.00 89.06 195 TYR A O 1
ATOM 1588 N N . TYR A 1 196 ? 1.364 -3.359 -0.994 1.00 90.31 196 TYR A N 1
ATOM 1589 C CA . TYR A 1 196 ? 0.029 -3.666 -0.493 1.00 90.31 196 TYR A CA 1
ATOM 1590 C C . TYR A 1 196 ? -0.776 -4.461 -1.527 1.00 90.31 196 TYR A C 1
ATOM 1592 O O . TYR A 1 196 ? -1.322 -5.509 -1.196 1.00 90.31 196 TYR A O 1
ATOM 1600 N N . LEU A 1 197 ? -0.804 -4.013 -2.785 1.00 88.50 197 LEU A N 1
ATOM 1601 C CA . LEU A 1 197 ? -1.518 -4.702 -3.861 1.00 88.50 197 LEU A CA 1
ATOM 1602 C C . LEU A 1 197 ? -0.903 -6.066 -4.187 1.00 88.50 197 LEU A C 1
ATOM 1604 O O . LEU A 1 197 ? -1.645 -7.036 -4.326 1.00 88.50 197 LEU A O 1
ATOM 1608 N N . ASP A 1 198 ? 0.426 -6.170 -4.243 1.00 85.25 198 ASP A N 1
ATOM 1609 C CA . ASP A 1 198 ? 1.109 -7.457 -4.453 1.00 85.25 198 ASP A CA 1
ATOM 1610 C C . ASP A 1 198 ? 0.659 -8.493 -3.413 1.00 85.25 198 ASP A C 1
ATOM 1612 O O . ASP A 1 198 ? 0.243 -9.600 -3.756 1.00 85.25 198 ASP A O 1
ATOM 1616 N N . ASN A 1 199 ? 0.645 -8.077 -2.144 1.00 86.06 199 ASN A N 1
ATOM 1617 C CA . ASN A 1 199 ? 0.242 -8.904 -1.015 1.00 86.06 199 ASN A CA 1
ATOM 1618 C C . ASN A 1 199 ? -1.262 -9.204 -1.005 1.00 86.06 199 ASN A C 1
ATOM 1620 O O . ASN A 1 199 ? -1.642 -10.300 -0.633 1.00 86.06 199 ASN A O 1
ATOM 1624 N N . GLN A 1 200 ? -2.142 -8.273 -1.388 1.00 82.44 200 GLN A N 1
ATOM 1625 C CA . GLN A 1 200 ? -3.589 -8.546 -1.379 1.00 82.44 200 GLN A CA 1
ATOM 1626 C C . GLN A 1 200 ? -4.031 -9.510 -2.482 1.00 82.44 200 GLN A C 1
ATOM 1628 O O . GLN A 1 200 ? -4.979 -10.270 -2.290 1.00 82.44 200 GLN A O 1
ATOM 1633 N N . PHE A 1 201 ? -3.388 -9.466 -3.650 1.00 78.62 201 PHE A N 1
ATOM 1634 C CA . PHE A 1 201 ? -3.793 -10.293 -4.789 1.00 78.62 201 PHE A CA 1
ATOM 1635 C C . PHE A 1 201 ? -2.976 -11.575 -4.934 1.00 78.62 201 PHE A C 1
ATOM 1637 O O . PHE A 1 201 ? -3.364 -12.426 -5.740 1.00 78.62 201 PHE A O 1
ATOM 1644 N N . ASP A 1 202 ? -1.862 -11.720 -4.204 1.00 74.75 202 ASP A N 1
ATOM 1645 C CA . ASP A 1 202 ? -0.913 -12.834 -4.344 1.00 74.75 202 ASP A CA 1
ATOM 1646 C C . ASP A 1 202 ? -0.560 -13.118 -5.819 1.00 74.75 202 ASP A C 1
ATOM 1648 O O . ASP A 1 202 ? -0.416 -14.271 -6.253 1.00 74.75 202 ASP A O 1
ATOM 1652 N N . SER A 1 203 ? -0.525 -12.068 -6.638 1.00 72.88 203 SER A N 1
ATOM 1653 C CA . SER A 1 203 ? -0.431 -12.175 -8.087 1.00 72.88 203 SER A CA 1
ATOM 1654 C C . SER A 1 203 ? 0.583 -11.166 -8.595 1.00 72.88 203 SER A C 1
ATOM 1656 O O . SER A 1 203 ? 0.310 -9.965 -8.556 1.00 72.88 203 SER A O 1
ATOM 1658 N N . PRO A 1 204 ? 1.703 -11.625 -9.180 1.00 64.56 204 PRO A N 1
ATOM 1659 C CA . PRO A 1 204 ? 2.763 -10.724 -9.621 1.00 64.56 204 PRO A CA 1
ATOM 1660 C C . PRO A 1 204 ? 2.327 -9.824 -10.789 1.00 64.56 204 PRO A C 1
ATOM 1662 O O . PRO A 1 204 ? 3.006 -8.862 -11.121 1.00 64.56 204 PRO A O 1
ATOM 1665 N N . PHE A 1 205 ? 1.182 -10.113 -11.417 1.00 72.62 205 PHE A N 1
ATOM 1666 C CA . PHE A 1 205 ? 0.684 -9.400 -12.594 1.00 72.62 205 PHE A CA 1
ATOM 1667 C C . PHE A 1 205 ? -0.295 -8.274 -12.264 1.00 72.62 205 PHE A C 1
ATOM 1669 O O . PHE A 1 205 ? -0.644 -7.506 -13.161 1.00 72.62 205 PHE A O 1
ATOM 1676 N N . ILE A 1 206 ? -0.790 -8.178 -11.020 1.00 78.62 206 ILE A N 1
ATOM 1677 C CA . ILE A 1 206 ? -1.751 -7.118 -10.683 1.00 78.62 206 ILE A CA 1
ATOM 1678 C C . ILE A 1 206 ? -1.088 -5.746 -10.795 1.00 78.62 206 ILE A C 1
ATOM 1680 O O . ILE A 1 206 ? -1.646 -4.813 -11.370 1.00 78.62 206 ILE A O 1
ATOM 1684 N N . ASN A 1 207 ? 0.152 -5.662 -10.321 1.00 83.50 207 ASN A N 1
ATOM 1685 C CA . ASN A 1 207 ? 0.918 -4.434 -10.306 1.00 83.50 207 ASN A CA 1
ATOM 1686 C C . ASN A 1 207 ? 1.367 -4.009 -11.703 1.00 83.50 207 ASN A C 1
ATOM 1688 O O . ASN A 1 207 ? 1.377 -2.815 -11.996 1.00 83.50 207 ASN A O 1
ATOM 1692 N N . ASP A 1 208 ? 1.656 -4.959 -12.594 1.00 79.62 208 ASP A N 1
ATOM 1693 C CA . ASP A 1 208 ? 1.967 -4.664 -13.996 1.00 79.62 208 ASP A CA 1
ATOM 1694 C C . ASP A 1 208 ? 0.882 -3.791 -14.636 1.00 79.62 208 ASP A C 1
ATOM 1696 O O . ASP A 1 208 ? 1.191 -2.866 -15.387 1.00 79.62 208 ASP A O 1
ATOM 1700 N N . TYR A 1 209 ? -0.387 -4.041 -14.304 1.00 78.81 209 TYR A N 1
ATOM 1701 C CA . TYR A 1 209 ? -1.511 -3.282 -14.840 1.00 78.81 209 TYR A CA 1
ATOM 1702 C C . TYR A 1 209 ? -1.580 -1.846 -14.298 1.00 78.81 209 TYR A C 1
ATOM 1704 O O . TYR A 1 209 ? -1.640 -0.906 -15.093 1.00 78.81 209 TYR A O 1
ATOM 1712 N N . TYR A 1 210 ? -1.545 -1.666 -12.972 1.00 80.69 210 TYR A N 1
ATOM 1713 C CA . TYR A 1 210 ? -1.716 -0.346 -12.339 1.00 80.69 210 TYR A CA 1
ATOM 1714 C C . TYR A 1 210 ? -0.474 0.537 -12.433 1.00 80.69 210 TYR A C 1
ATOM 1716 O O . TYR A 1 210 ? -0.585 1.753 -12.549 1.00 80.69 210 TYR A O 1
ATOM 1724 N N . PHE A 1 211 ? 0.714 -0.064 -12.449 1.00 82.56 211 PHE A N 1
ATOM 1725 C CA . PHE A 1 211 ? 1.981 0.661 -12.513 1.00 82.56 211 PHE A CA 1
ATOM 1726 C C . PHE A 1 211 ? 2.602 0.654 -13.916 1.00 82.56 211 PHE A C 1
ATOM 1728 O O . PHE A 1 211 ? 3.685 1.197 -14.102 1.00 82.56 211 PHE A O 1
ATOM 1735 N N . SER A 1 212 ? 1.916 0.079 -14.916 1.00 78.19 212 SER A N 1
ATOM 1736 C CA . SER A 1 212 ? 2.412 -0.085 -16.295 1.00 78.19 212 SER A CA 1
ATOM 1737 C C . SER A 1 212 ? 3.811 -0.716 -16.349 1.00 78.19 212 SER A C 1
ATOM 1739 O O . SER A 1 212 ? 4.702 -0.238 -17.050 1.00 78.19 212 SER A O 1
ATOM 1741 N N . ARG A 1 213 ? 3.989 -1.795 -15.582 1.00 82.62 213 ARG A N 1
ATOM 1742 C CA . ARG A 1 213 ? 5.233 -2.568 -15.451 1.00 82.62 213 ARG A CA 1
ATOM 1743 C C . ARG A 1 213 ? 5.116 -3.933 -16.132 1.00 82.62 213 ARG A C 1
ATOM 1745 O O . ARG A 1 213 ? 4.098 -4.245 -16.758 1.00 82.62 213 ARG A O 1
ATOM 1752 N N . GLY A 1 214 ? 6.202 -4.698 -16.105 1.00 82.50 214 GLY A N 1
ATOM 1753 C CA . GLY A 1 214 ? 6.288 -6.025 -16.697 1.00 82.50 214 GLY A CA 1
ATOM 1754 C C . GLY A 1 214 ? 5.984 -5.983 -18.187 1.00 82.50 214 GLY A C 1
ATOM 1755 O O . GLY A 1 214 ? 6.642 -5.276 -18.943 1.00 82.50 214 GLY A O 1
ATOM 1756 N N . ILE A 1 215 ? 4.962 -6.705 -18.645 1.00 77.31 215 ILE A N 1
ATOM 1757 C CA . ILE A 1 215 ? 4.606 -6.690 -20.075 1.00 77.31 215 ILE A CA 1
ATOM 1758 C C . ILE A 1 215 ? 4.091 -5.328 -20.566 1.00 77.31 215 ILE A C 1
ATOM 1760 O O . ILE A 1 215 ? 4.186 -5.034 -21.758 1.00 77.31 215 ILE A O 1
ATOM 1764 N N . PHE A 1 216 ? 3.566 -4.481 -19.681 1.00 83.19 216 PHE A N 1
ATOM 1765 C CA . PHE A 1 216 ? 3.071 -3.160 -20.063 1.00 83.19 216 PHE A CA 1
ATOM 1766 C C . PHE A 1 216 ? 4.180 -2.108 -20.170 1.00 83.19 216 PHE A C 1
ATOM 1768 O O . PHE A 1 216 ? 3.953 -1.069 -20.787 1.00 83.19 216 PHE A O 1
A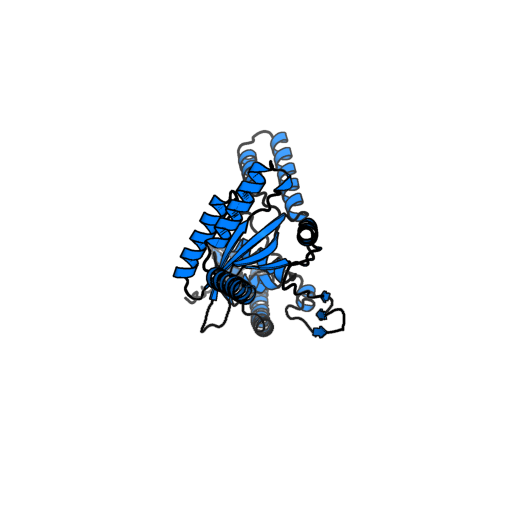TOM 1775 N N . SER A 1 217 ? 5.397 -2.397 -19.691 1.00 84.12 217 SER A N 1
ATOM 1776 C CA . SER A 1 217 ? 6.531 -1.467 -19.786 1.00 84.12 217 SER A CA 1
ATOM 1777 C C . SER A 1 217 ? 6.949 -1.181 -21.228 1.00 84.12 217 SER A C 1
ATOM 1779 O O . SER A 1 217 ? 7.430 -0.095 -21.531 1.00 84.12 217 SER A O 1
ATOM 1781 N N . TYR A 1 218 ? 6.702 -2.114 -22.158 1.00 83.25 218 TYR A N 1
ATOM 1782 C CA . TYR A 1 218 ? 6.968 -1.903 -23.585 1.00 83.25 218 TYR A CA 1
ATOM 1783 C C . TYR A 1 218 ? 6.229 -0.687 -24.160 1.00 83.25 218 TYR A C 1
ATOM 1785 O O . TYR A 1 218 ? 6.682 -0.123 -25.154 1.00 83.25 218 TYR A O 1
ATOM 1793 N N . GLU A 1 219 ? 5.104 -0.266 -23.571 1.00 82.81 219 GLU A N 1
ATOM 1794 C CA . GLU A 1 219 ? 4.394 0.948 -23.992 1.00 82.81 219 GLU A CA 1
ATOM 1795 C C . GLU A 1 219 ? 5.134 2.232 -23.595 1.00 82.81 219 GLU A C 1
ATOM 1797 O O . GLU A 1 219 ? 5.031 3.223 -24.319 1.00 82.81 219 GLU A O 1
ATOM 1802 N N . ASN A 1 220 ? 5.926 2.185 -22.520 1.00 84.12 220 ASN A N 1
ATOM 1803 C CA . ASN A 1 220 ? 6.714 3.306 -21.998 1.00 84.12 220 ASN A CA 1
ATOM 1804 C C . ASN A 1 220 ? 8.112 3.405 -22.629 1.00 84.12 220 ASN A C 1
ATOM 1806 O O . ASN A 1 220 ? 8.827 4.376 -22.399 1.00 84.12 220 ASN A O 1
ATOM 1810 N N . GLN A 1 221 ? 8.512 2.403 -23.412 1.00 84.81 221 GLN A N 1
ATOM 1811 C CA . GLN A 1 221 ? 9.798 2.374 -24.100 1.00 84.81 221 GLN A CA 1
ATOM 1812 C C . GLN A 1 221 ? 9.722 3.142 -25.411 1.00 84.81 221 GLN A C 1
ATOM 1814 O O . GLN A 1 221 ? 8.898 2.821 -26.263 1.00 84.81 221 GLN A O 1
ATOM 1819 N N . GLU A 1 222 ? 10.590 4.111 -25.651 1.00 83.31 222 GLU A N 1
ATOM 1820 C CA . GLU A 1 222 ? 10.629 4.847 -26.912 1.00 83.31 222 GLU A CA 1
ATOM 1821 C C . GLU A 1 222 ? 12.050 5.063 -27.407 1.00 83.31 222 GLU A C 1
ATOM 1823 O O . GLU A 1 222 ? 12.988 5.217 -26.636 1.00 83.31 222 GLU A O 1
ATOM 1828 N N . TYR A 1 223 ? 12.205 5.064 -28.729 1.00 81.00 223 TYR A N 1
ATOM 1829 C CA . TYR A 1 223 ? 13.462 5.475 -29.325 1.00 81.00 223 TYR A CA 1
ATOM 1830 C C . TYR A 1 223 ? 13.483 6.995 -29.417 1.00 81.00 223 TYR A C 1
ATOM 1832 O O . TYR A 1 223 ? 12.598 7.593 -30.038 1.00 81.00 223 TYR A O 1
ATOM 1840 N N . VAL A 1 224 ? 14.496 7.605 -28.818 1.00 81.81 224 VAL A N 1
ATOM 1841 C CA . VAL A 1 224 ? 14.722 9.047 -28.836 1.00 81.81 224 VAL A CA 1
ATOM 1842 C C . VAL A 1 224 ? 15.937 9.327 -29.716 1.00 81.81 224 VAL A C 1
ATOM 1844 O O . VAL A 1 224 ? 16.894 8.554 -29.751 1.00 81.81 224 VAL A O 1
ATOM 1847 N N . ASN A 1 225 ? 15.876 10.418 -30.480 1.00 77.44 225 ASN A N 1
ATOM 1848 C CA . ASN A 1 225 ? 17.053 10.907 -31.190 1.00 77.44 225 ASN A CA 1
ATOM 1849 C C . ASN A 1 225 ? 17.878 11.735 -30.199 1.00 77.44 225 ASN A C 1
ATOM 1851 O O . ASN A 1 225 ? 17.394 12.774 -29.746 1.00 77.44 225 ASN A O 1
ATOM 1855 N N . ASP A 1 226 ? 19.101 11.309 -29.910 1.00 73.44 226 ASP A N 1
ATOM 1856 C CA . ASP A 1 226 ? 20.068 12.071 -29.124 1.00 73.44 226 ASP A CA 1
ATOM 1857 C C . ASP A 1 226 ? 21.180 12.556 -30.066 1.00 73.44 226 ASP A C 1
ATOM 1859 O O . ASP A 1 226 ? 22.137 11.847 -30.387 1.00 73.44 226 ASP A O 1
ATOM 1863 N N . GLY A 1 227 ? 20.961 13.734 -30.657 1.00 73.06 227 GLY A N 1
ATOM 1864 C CA . GLY A 1 227 ? 21.805 14.268 -31.728 1.00 73.06 227 GLY A CA 1
ATOM 1865 C C . GLY A 1 227 ? 21.813 13.384 -32.987 1.00 73.06 227 GLY A C 1
ATOM 1866 O O . GLY A 1 227 ? 20.842 13.350 -33.754 1.00 73.06 227 GLY A O 1
ATOM 1867 N N . ASP A 1 228 ? 22.934 12.698 -33.225 1.00 66.38 228 ASP A N 1
ATOM 1868 C CA . ASP A 1 228 ? 23.128 11.774 -34.352 1.00 66.38 228 ASP A CA 1
ATOM 1869 C C . ASP A 1 228 ? 22.889 10.299 -34.004 1.00 66.38 228 ASP A C 1
ATOM 1871 O O . ASP A 1 228 ? 22.774 9.482 -34.919 1.00 66.38 228 ASP A O 1
ATOM 1875 N N . ALA A 1 229 ? 22.750 9.964 -32.718 1.00 67.69 229 ALA A N 1
ATOM 1876 C CA . ALA A 1 229 ? 22.473 8.611 -32.256 1.00 67.69 229 ALA A CA 1
ATOM 1877 C C . ALA A 1 229 ? 20.976 8.406 -31.991 1.00 67.69 229 ALA A C 1
ATOM 1879 O O . ALA A 1 229 ? 20.245 9.330 -31.629 1.00 67.69 229 ALA A O 1
ATOM 1880 N N . VAL A 1 230 ? 20.512 7.169 -32.167 1.00 75.44 230 VAL A N 1
ATOM 1881 C CA . VAL A 1 230 ? 19.158 6.760 -31.791 1.00 75.44 230 VAL A CA 1
ATOM 1882 C C . VAL A 1 230 ? 19.270 5.781 -30.631 1.00 75.44 230 VAL A C 1
ATOM 1884 O O . VAL A 1 230 ? 19.827 4.697 -30.790 1.00 75.44 230 VAL A O 1
ATOM 1887 N N . SER A 1 231 ? 18.756 6.162 -29.465 1.00 78.50 231 SER A N 1
ATOM 1888 C CA . SER A 1 231 ? 18.826 5.362 -28.240 1.00 78.50 231 SER A CA 1
ATOM 1889 C C . SER A 1 231 ? 17.430 4.954 -27.777 1.00 78.50 231 SER A C 1
ATOM 1891 O O . SER A 1 231 ? 16.448 5.659 -28.009 1.00 78.50 231 SER A O 1
ATOM 1893 N N . LEU A 1 232 ? 17.329 3.776 -27.159 1.00 81.56 232 LEU A N 1
ATOM 1894 C CA . LEU A 1 232 ? 16.103 3.310 -26.518 1.00 81.56 232 LEU A CA 1
ATOM 1895 C C . LEU A 1 232 ? 16.054 3.862 -25.091 1.00 81.56 232 LEU A C 1
ATOM 1897 O O . LEU A 1 232 ? 16.936 3.562 -24.291 1.00 81.56 232 LEU A O 1
ATOM 1901 N N . VAL A 1 233 ? 15.015 4.627 -24.777 1.00 83.75 233 VAL A N 1
ATOM 1902 C CA . VAL A 1 233 ? 14.742 5.162 -23.441 1.00 83.75 233 VAL A CA 1
ATOM 1903 C C . VAL A 1 233 ? 13.516 4.448 -22.873 1.00 83.75 233 VAL A C 1
ATOM 1905 O O . VAL A 1 233 ? 12.496 4.333 -23.552 1.00 83.75 233 VAL A O 1
ATOM 1908 N N . ASP A 1 234 ? 13.616 3.939 -21.643 1.00 83.81 234 ASP A N 1
ATOM 1909 C CA . ASP A 1 234 ? 12.505 3.310 -20.918 1.00 83.81 234 ASP A CA 1
ATOM 1910 C C . ASP A 1 234 ? 12.033 4.240 -19.795 1.00 83.81 234 ASP A C 1
ATOM 1912 O O . ASP A 1 234 ? 12.757 4.464 -18.827 1.00 83.81 234 ASP A O 1
ATOM 1916 N N . HIS A 1 235 ? 10.818 4.779 -19.930 1.00 83.12 235 HIS A N 1
ATOM 1917 C CA . HIS A 1 235 ? 10.208 5.680 -18.940 1.00 83.12 235 HIS A CA 1
ATOM 1918 C C . HIS A 1 235 ? 9.387 4.941 -17.876 1.00 83.12 235 HIS A C 1
ATOM 1920 O O . HIS A 1 235 ? 8.536 5.534 -17.213 1.00 83.12 235 HIS A O 1
ATOM 1926 N N . THR A 1 236 ? 9.567 3.628 -17.738 1.00 83.12 236 THR A N 1
ATOM 1927 C CA . THR A 1 236 ? 8.855 2.848 -16.724 1.00 83.12 236 THR A CA 1
ATOM 1928 C C . THR A 1 236 ? 9.320 3.243 -15.326 1.00 83.12 236 THR A C 1
ATOM 1930 O O . THR A 1 236 ? 10.502 3.150 -15.006 1.00 83.12 236 THR A O 1
ATOM 1933 N N . ASP A 1 237 ? 8.364 3.641 -14.484 1.00 81.12 237 ASP A N 1
ATOM 1934 C CA . ASP A 1 237 ? 8.601 4.035 -13.096 1.00 81.12 237 ASP A CA 1
ATOM 1935 C C . ASP A 1 237 ? 9.336 2.921 -12.342 1.00 81.12 237 ASP A C 1
ATOM 1937 O O . ASP A 1 237 ? 8.815 1.810 -12.198 1.00 81.12 237 ASP A O 1
ATOM 1941 N N . ASN A 1 238 ? 10.557 3.209 -11.890 1.00 81.81 238 ASN A N 1
ATOM 1942 C CA . ASN A 1 238 ? 11.410 2.287 -11.147 1.00 81.81 238 ASN A CA 1
ATOM 1943 C C . ASN A 1 238 ? 11.256 2.434 -9.623 1.00 81.81 238 ASN A C 1
ATOM 1945 O O . ASN A 1 238 ? 11.877 1.667 -8.889 1.00 81.81 238 ASN A O 1
ATOM 1949 N N . PHE A 1 239 ? 10.421 3.365 -9.147 1.00 82.75 239 PHE A N 1
ATOM 1950 C CA . PHE A 1 239 ? 10.247 3.729 -7.738 1.00 82.75 239 PHE A CA 1
ATOM 1951 C C . PHE A 1 239 ? 11.523 4.215 -7.032 1.00 82.75 239 PHE A C 1
ATOM 1953 O O . PHE A 1 239 ? 11.574 4.196 -5.802 1.00 82.75 239 PHE A O 1
ATOM 1960 N N . GLY A 1 240 ? 12.535 4.657 -7.787 1.00 75.50 240 GLY A N 1
ATOM 1961 C CA . GLY A 1 240 ? 13.787 5.193 -7.243 1.00 75.50 240 GLY A CA 1
ATOM 1962 C C . GLY A 1 240 ? 13.572 6.424 -6.357 1.00 75.50 240 GLY A C 1
ATOM 1963 O O . GLY A 1 240 ? 14.251 6.592 -5.350 1.00 75.50 240 GLY A O 1
ATOM 1964 N N . ASP A 1 241 ? 12.545 7.223 -6.657 1.00 78.25 241 ASP A N 1
ATOM 1965 C CA . ASP A 1 241 ? 12.155 8.386 -5.847 1.00 78.25 241 ASP A CA 1
ATOM 1966 C C . ASP A 1 241 ? 11.680 8.003 -4.430 1.00 78.25 241 ASP A C 1
ATOM 1968 O O . ASP A 1 241 ? 11.627 8.844 -3.534 1.00 78.25 241 ASP A O 1
ATOM 1972 N N . TYR A 1 242 ? 11.341 6.727 -4.211 1.00 77.25 242 TYR A N 1
ATOM 1973 C CA . TYR A 1 242 ? 10.814 6.192 -2.952 1.00 77.25 242 TYR A CA 1
ATOM 1974 C C . TYR A 1 242 ? 11.788 5.218 -2.260 1.00 77.25 242 TYR A C 1
ATOM 1976 O O . TYR A 1 242 ? 11.376 4.441 -1.393 1.00 77.25 242 TYR A O 1
ATOM 1984 N N . GLY A 1 243 ? 13.069 5.222 -2.647 1.00 71.81 243 GLY A N 1
ATOM 1985 C CA . GLY A 1 243 ? 14.130 4.371 -2.096 1.00 71.81 243 GLY A CA 1
ATOM 1986 C C . GLY A 1 243 ? 14.703 3.412 -3.140 1.00 71.81 243 GLY A C 1
ATOM 1987 O O . GLY A 1 243 ? 14.780 3.751 -4.315 1.00 71.81 243 GLY A O 1
ATOM 1988 N N . ASP A 1 244 ? 15.086 2.197 -2.729 1.00 68.81 244 ASP A N 1
ATOM 1989 C CA . ASP A 1 244 ? 15.701 1.225 -3.647 1.00 68.81 244 ASP A CA 1
ATOM 1990 C C . ASP A 1 244 ? 14.830 0.976 -4.885 1.00 68.81 244 ASP A C 1
ATOM 1992 O O . ASP A 1 244 ? 13.656 0.589 -4.763 1.00 68.81 244 ASP A O 1
ATOM 1996 N N . ALA A 1 245 ? 15.419 1.176 -6.067 1.00 73.81 245 ALA A N 1
ATOM 1997 C CA . ALA A 1 245 ? 14.732 0.990 -7.332 1.00 73.81 245 ALA A CA 1
ATOM 1998 C C . ALA A 1 245 ? 14.272 -0.466 -7.476 1.00 73.81 245 ALA A C 1
ATOM 2000 O O . ALA A 1 245 ? 15.058 -1.415 -7.404 1.00 73.81 245 ALA A O 1
ATOM 2001 N N . LEU A 1 246 ? 12.979 -0.650 -7.719 1.00 76.31 246 LEU A N 1
ATOM 2002 C CA . LEU A 1 246 ? 12.427 -1.960 -8.017 1.00 76.31 246 LEU A CA 1
ATOM 2003 C C . LEU A 1 246 ? 12.754 -2.308 -9.464 1.00 76.31 246 LEU A C 1
ATOM 2005 O O . LEU A 1 246 ? 12.309 -1.621 -10.389 1.00 76.31 246 LEU A O 1
ATOM 2009 N N . MET A 1 247 ? 13.468 -3.415 -9.672 1.00 72.69 247 MET A N 1
ATOM 2010 C CA . MET A 1 247 ? 13.735 -3.922 -11.017 1.00 72.69 247 MET A CA 1
ATOM 2011 C C . MET A 1 247 ? 12.433 -4.274 -11.735 1.00 72.69 247 MET A C 1
ATOM 2013 O O . MET A 1 247 ? 11.561 -4.955 -11.189 1.00 72.69 247 MET A O 1
ATOM 2017 N N . ASN A 1 248 ? 12.289 -3.793 -12.968 1.00 79.25 248 ASN A N 1
ATOM 2018 C CA . ASN A 1 248 ? 11.160 -4.148 -13.813 1.00 79.25 248 ASN A CA 1
ATOM 2019 C C . ASN A 1 248 ? 11.377 -5.552 -14.388 1.00 79.25 248 ASN A C 1
ATOM 2021 O O . ASN A 1 248 ? 12.140 -5.738 -15.334 1.00 79.25 248 ASN A O 1
ATOM 2025 N N . ILE A 1 249 ? 10.734 -6.550 -13.785 1.00 75.88 249 ILE A N 1
ATOM 2026 C CA . ILE A 1 249 ? 10.798 -7.933 -14.251 1.00 75.88 249 ILE A CA 1
ATOM 2027 C C . ILE A 1 249 ? 9.708 -8.107 -15.302 1.00 75.88 249 ILE A C 1
ATOM 2029 O O . ILE A 1 249 ? 8.527 -8.028 -14.984 1.00 75.88 249 ILE A O 1
ATOM 2033 N N . VAL A 1 250 ? 10.100 -8.351 -16.552 1.00 76.88 250 VAL A N 1
ATOM 2034 C CA . VAL A 1 250 ? 9.152 -8.671 -17.624 1.00 76.88 250 VAL A CA 1
ATOM 2035 C C . VAL A 1 250 ? 8.883 -10.177 -17.597 1.00 76.88 250 VAL A C 1
ATOM 2037 O O . VAL A 1 250 ? 9.785 -10.950 -17.935 1.00 76.88 250 VAL A O 1
ATOM 2040 N N . PRO A 1 251 ? 7.676 -10.622 -17.201 1.00 70.00 251 PRO A N 1
ATOM 2041 C CA . PRO A 1 251 ? 7.375 -12.042 -17.110 1.00 70.00 251 PRO A CA 1
ATOM 2042 C C . PRO A 1 251 ? 7.410 -12.716 -18.484 1.00 70.00 251 PRO A C 1
ATOM 2044 O O . PRO A 1 251 ? 7.137 -12.111 -19.529 1.00 70.00 251 PRO A O 1
ATOM 2047 N N . GLY A 1 252 ? 7.727 -14.009 -18.497 1.00 71.50 252 GLY A N 1
ATOM 2048 C CA . GLY A 1 252 ? 7.780 -14.780 -19.733 1.00 71.50 252 GLY A CA 1
ATOM 2049 C C . GLY A 1 252 ? 6.398 -14.884 -20.389 1.00 71.50 252 GLY A C 1
ATOM 2050 O O . GLY A 1 252 ? 5.382 -15.038 -19.716 1.00 71.50 252 GLY A O 1
ATOM 2051 N N . ARG A 1 253 ? 6.328 -14.908 -21.731 1.00 65.69 253 ARG A N 1
ATOM 2052 C CA . ARG A 1 253 ? 5.045 -15.045 -22.469 1.00 65.69 253 ARG A CA 1
ATOM 2053 C C . ARG A 1 253 ? 4.177 -16.219 -21.987 1.00 65.69 253 ARG A C 1
ATOM 2055 O O . ARG A 1 253 ? 2.955 -16.112 -21.984 1.00 65.69 253 ARG A O 1
ATOM 2062 N N . LYS A 1 254 ? 4.799 -17.335 -21.585 1.00 64.44 254 LYS A N 1
ATOM 2063 C CA . LYS A 1 254 ? 4.097 -18.511 -21.039 1.00 64.44 254 LYS A CA 1
ATOM 2064 C C . LYS A 1 254 ? 3.490 -18.246 -19.660 1.00 64.44 254 LYS A C 1
ATOM 2066 O O . LYS A 1 254 ? 2.431 -18.788 -19.367 1.00 64.44 254 LYS A O 1
ATOM 2071 N N . GLU A 1 255 ? 4.141 -17.439 -18.830 1.00 64.38 255 GLU A N 1
ATOM 2072 C CA . GLU A 1 255 ? 3.665 -17.088 -17.489 1.00 64.38 255 GLU A CA 1
ATOM 2073 C C . GLU A 1 255 ? 2.445 -16.180 -17.582 1.00 64.38 255 GLU A C 1
ATOM 2075 O O . GLU A 1 255 ? 1.458 -16.434 -16.912 1.00 64.38 255 GLU A O 1
ATOM 2080 N N . ILE A 1 256 ? 2.458 -15.220 -18.507 1.00 62.59 256 ILE A N 1
ATOM 2081 C CA . ILE A 1 256 ? 1.333 -14.309 -18.765 1.00 62.59 256 ILE A CA 1
ATOM 2082 C C . ILE A 1 256 ? 0.108 -15.055 -19.308 1.00 62.59 256 ILE A C 1
ATOM 2084 O O . ILE A 1 256 ? -1.024 -14.736 -18.975 1.00 62.59 256 ILE A O 1
ATOM 2088 N N . GLN A 1 257 ? 0.313 -16.066 -20.157 1.00 61.03 257 GLN A N 1
ATOM 2089 C CA . GLN A 1 257 ? -0.792 -16.893 -20.660 1.00 61.03 257 GLN A CA 1
ATOM 2090 C C . GLN A 1 257 ? -1.369 -17.829 -19.593 1.00 61.03 257 GLN A C 1
ATOM 2092 O O . GLN A 1 257 ? -2.536 -18.211 -19.675 1.00 61.03 257 GLN A O 1
ATOM 2097 N N . ARG A 1 258 ? -0.543 -18.241 -18.626 1.00 59.28 258 ARG A N 1
ATOM 2098 C CA . ARG A 1 258 ? -0.954 -19.094 -17.505 1.00 59.28 258 ARG A CA 1
ATOM 2099 C C . ARG A 1 258 ? -1.522 -18.287 -16.345 1.00 59.28 258 ARG A C 1
ATOM 2101 O O . ARG A 1 258 ? -2.293 -18.840 -15.566 1.00 59.28 258 ARG A O 1
ATOM 2108 N N . SER A 1 259 ? -1.145 -17.019 -16.222 1.00 58.59 259 SER A N 1
ATOM 2109 C CA . SER A 1 259 ? -1.601 -16.168 -15.143 1.00 58.59 259 SER A CA 1
ATOM 2110 C C . SER A 1 259 ? -3.058 -15.794 -15.335 1.00 58.59 259 SER A C 1
ATOM 2112 O O . SER A 1 259 ? -3.524 -15.407 -16.407 1.00 58.59 259 SER A O 1
ATOM 2114 N N . ARG A 1 260 ? -3.815 -15.987 -14.264 1.00 59.94 260 ARG A N 1
ATOM 2115 C CA . ARG A 1 260 ? -5.252 -15.758 -14.222 1.00 59.94 260 ARG A CA 1
ATOM 2116 C C . ARG A 1 260 ? -5.463 -14.607 -13.256 1.00 59.94 260 ARG A C 1
ATOM 2118 O O . ARG A 1 260 ? -5.432 -14.804 -12.050 1.00 59.94 260 ARG A O 1
ATOM 2125 N N . ILE A 1 261 ? -5.579 -13.398 -13.803 1.00 59.19 261 ILE A N 1
ATOM 2126 C CA . ILE A 1 261 ? -5.776 -12.172 -13.012 1.00 59.19 261 ILE A CA 1
ATOM 2127 C C . ILE A 1 261 ? -7.194 -12.138 -12.418 1.00 59.19 261 ILE A C 1
ATOM 2129 O O . ILE A 1 261 ? -7.387 -11.635 -11.319 1.00 59.19 261 ILE A O 1
ATOM 2133 N N . ALA A 1 262 ? -8.179 -12.716 -13.115 1.00 58.00 262 ALA A N 1
ATOM 2134 C CA . ALA A 1 262 ? -9.512 -12.944 -12.569 1.00 58.00 262 ALA A CA 1
ATOM 2135 C C . ALA A 1 262 ? -9.656 -14.381 -12.037 1.00 58.00 262 ALA A C 1
ATOM 2137 O O . ALA A 1 262 ? -9.166 -15.322 -12.678 1.00 58.00 262 ALA A O 1
ATOM 2138 N N . PRO A 1 263 ? -10.369 -14.576 -10.914 1.00 56.31 263 PRO A N 1
ATOM 2139 C CA . PRO A 1 263 ? -10.676 -15.903 -10.402 1.00 56.31 263 PRO A CA 1
ATOM 2140 C C . PRO A 1 263 ? -11.535 -16.682 -11.410 1.00 56.31 263 PRO A C 1
ATOM 2142 O O . PRO A 1 263 ? -12.644 -16.279 -11.755 1.00 56.31 263 PRO A O 1
ATOM 2145 N N . LEU A 1 264 ? -11.023 -17.813 -11.901 1.00 50.25 264 LEU A N 1
ATOM 2146 C CA . LEU A 1 264 ? -11.764 -18.706 -12.792 1.00 50.25 264 LEU A CA 1
ATOM 2147 C C . LEU A 1 264 ? -12.524 -19.737 -11.967 1.00 50.25 264 LEU A C 1
ATOM 2149 O O . LEU A 1 264 ? -11.912 -20.637 -11.400 1.00 50.25 264 LEU A O 1
ATOM 2153 N N . GLY A 1 265 ? -13.850 -19.601 -11.944 1.00 57.66 265 GLY A N 1
ATOM 2154 C CA . GLY A 1 265 ? -14.754 -20.547 -11.299 1.00 57.66 265 GLY A CA 1
ATOM 2155 C C . GLY A 1 265 ? -14.614 -20.528 -9.782 1.00 57.66 265 GLY A C 1
ATOM 2156 O O . GLY A 1 265 ? -13.763 -21.209 -9.218 1.00 57.66 265 GLY A O 1
ATOM 2157 N N . ILE A 1 266 ? -15.480 -19.765 -9.118 1.00 65.12 266 ILE A N 1
ATOM 2158 C CA . ILE A 1 266 ? -15.694 -19.933 -7.683 1.00 65.12 266 ILE A CA 1
ATOM 2159 C C . ILE A 1 266 ? -16.522 -21.203 -7.525 1.00 65.12 266 ILE A C 1
ATOM 2161 O O . ILE A 1 266 ? -17.670 -21.258 -7.970 1.00 65.12 266 ILE A O 1
ATOM 2165 N N . LYS A 1 267 ? -15.939 -22.231 -6.915 1.00 70.31 267 LYS A N 1
ATOM 2166 C CA . LYS A 1 267 ? -16.685 -23.405 -6.466 1.00 70.31 267 LYS A CA 1
ATOM 2167 C C . LYS A 1 267 ? -16.724 -23.375 -4.947 1.00 70.31 267 LYS A C 1
ATOM 2169 O O . LYS A 1 267 ? -15.695 -23.530 -4.302 1.00 70.31 267 LYS A O 1
ATOM 2174 N N . VAL A 1 268 ? -17.906 -23.144 -4.396 1.00 76.94 268 VAL A N 1
ATOM 2175 C CA . VAL A 1 268 ? -18.136 -23.170 -2.951 1.00 76.94 268 VAL A CA 1
ATOM 2176 C C . VAL A 1 268 ? -18.452 -24.612 -2.564 1.00 76.94 268 VAL A C 1
ATOM 2178 O O . VAL A 1 268 ? -19.436 -25.168 -3.053 1.00 76.94 268 VAL A O 1
ATOM 2181 N N . ASN A 1 269 ? -17.604 -25.230 -1.749 1.00 78.19 269 ASN A N 1
ATOM 2182 C CA . ASN A 1 269 ? -17.927 -26.470 -1.049 1.00 78.19 269 ASN A CA 1
ATOM 2183 C C . ASN A 1 269 ? -18.260 -26.134 0.421 1.00 78.19 269 ASN A C 1
ATOM 2185 O O . ASN A 1 269 ? -18.139 -24.984 0.837 1.00 78.19 269 ASN A O 1
ATOM 2189 N N . GLU A 1 270 ? -18.679 -27.124 1.213 1.00 74.94 270 GLU A N 1
ATOM 2190 C CA . GLU A 1 270 ? -19.118 -26.894 2.603 1.00 74.94 270 GLU A CA 1
ATOM 2191 C C . GLU A 1 270 ? -18.025 -26.304 3.511 1.00 74.94 270 GLU A C 1
ATOM 2193 O O . GLU A 1 270 ? -18.331 -25.467 4.354 1.00 74.94 270 GLU A O 1
ATOM 2198 N N . ASN A 1 271 ? -16.759 -26.692 3.318 1.00 74.81 271 ASN A N 1
ATOM 2199 C CA . ASN A 1 271 ? -15.649 -26.287 4.194 1.00 74.81 271 ASN A CA 1
ATOM 2200 C C . ASN A 1 271 ? -14.662 -25.304 3.539 1.00 74.81 271 ASN A C 1
ATOM 2202 O O . ASN A 1 271 ? -13.835 -24.697 4.222 1.00 74.81 271 ASN A O 1
ATOM 2206 N N . ASP A 1 272 ? -14.710 -25.160 2.216 1.00 79.06 272 ASP A N 1
ATOM 2207 C CA . ASP A 1 272 ? -13.753 -24.371 1.453 1.00 79.06 272 ASP A CA 1
ATOM 2208 C C . ASP A 1 272 ? -14.359 -23.781 0.175 1.00 79.06 272 ASP A C 1
ATOM 2210 O O . ASP A 1 272 ? -15.263 -24.323 -0.463 1.00 79.06 272 ASP A O 1
ATOM 2214 N N . MET A 1 273 ? -13.824 -22.635 -0.228 1.00 79.88 273 MET A N 1
ATOM 2215 C CA . MET A 1 273 ? -14.047 -22.046 -1.536 1.00 79.88 273 MET A CA 1
ATOM 2216 C C . MET A 1 273 ? -12.846 -22.371 -2.413 1.00 79.88 273 MET A C 1
ATOM 2218 O O . MET A 1 273 ? -11.722 -21.949 -2.145 1.00 79.88 273 MET A O 1
ATOM 2222 N N . ARG A 1 274 ? -13.070 -23.092 -3.507 1.00 72.50 274 ARG A N 1
ATOM 2223 C CA . ARG A 1 274 ? -12.059 -23.249 -4.546 1.00 72.50 274 ARG A CA 1
ATOM 2224 C C . ARG A 1 274 ? -12.138 -22.055 -5.488 1.00 72.50 274 ARG A C 1
ATOM 2226 O O . ARG A 1 274 ? -13.142 -21.862 -6.175 1.00 72.50 274 ARG A O 1
ATOM 2233 N N . ILE A 1 275 ? -11.069 -21.269 -5.512 1.00 70.19 275 ILE A N 1
ATOM 2234 C CA . ILE A 1 275 ? -10.905 -20.111 -6.389 1.00 70.19 275 ILE A CA 1
ATOM 2235 C C . ILE A 1 275 ? -9.772 -20.445 -7.361 1.00 70.19 275 ILE A C 1
ATOM 2237 O O . ILE A 1 275 ? -8.589 -20.371 -7.023 1.00 70.19 275 ILE A O 1
ATOM 2241 N N . GLY A 1 276 ? -10.133 -20.886 -8.570 1.00 68.69 276 GLY A N 1
ATOM 2242 C CA . GLY A 1 276 ? -9.173 -21.436 -9.529 1.00 68.69 276 GLY A CA 1
ATOM 2243 C C . GLY A 1 276 ? -8.478 -22.696 -8.992 1.00 68.69 276 GLY A C 1
ATOM 2244 O O . GLY A 1 276 ? -9.107 -23.746 -8.826 1.00 68.69 276 GLY A O 1
ATOM 2245 N N . ASP A 1 277 ? -7.177 -22.579 -8.720 1.00 67.69 277 ASP A N 1
ATOM 2246 C CA . ASP A 1 277 ? -6.327 -23.673 -8.223 1.00 67.69 277 ASP A CA 1
ATOM 2247 C C . ASP A 1 277 ? -6.004 -23.553 -6.723 1.00 67.69 277 ASP A C 1
ATOM 2249 O O . ASP A 1 277 ? -5.322 -24.416 -6.170 1.00 67.69 277 ASP A O 1
ATOM 2253 N N . LYS A 1 278 ? -6.492 -22.500 -6.052 1.00 69.12 278 LYS A N 1
ATOM 2254 C CA . LYS A 1 278 ? -6.306 -22.286 -4.613 1.00 69.12 278 LYS A CA 1
ATOM 2255 C C . LYS A 1 278 ? -7.558 -22.707 -3.837 1.00 69.12 278 LYS A C 1
ATOM 2257 O O . LYS A 1 278 ? -8.684 -22.468 -4.279 1.00 69.12 278 LYS A O 1
ATOM 2262 N N . TYR A 1 279 ? -7.339 -23.293 -2.663 1.00 75.44 279 TYR A N 1
ATOM 2263 C CA . TYR A 1 279 ? -8.367 -23.499 -1.646 1.00 75.44 279 TYR A CA 1
ATOM 2264 C C . TYR A 1 279 ? -8.334 -22.319 -0.681 1.00 75.44 279 TYR A C 1
ATOM 2266 O O . TYR A 1 279 ? -7.271 -21.970 -0.168 1.00 75.44 279 TYR A O 1
ATOM 2274 N N . VAL A 1 280 ? -9.483 -21.684 -0.482 1.00 77.56 280 VAL A N 1
ATOM 2275 C CA . VAL A 1 280 ? -9.638 -20.477 0.326 1.00 77.56 280 VAL A CA 1
ATOM 2276 C C . VAL A 1 280 ? -10.751 -20.717 1.332 1.00 77.56 280 VAL A C 1
ATOM 2278 O O . VAL A 1 280 ? -11.868 -21.060 0.956 1.00 77.56 280 VAL A O 1
ATOM 2281 N N . THR A 1 281 ? -10.468 -20.490 2.607 1.00 75.00 281 THR A N 1
ATOM 2282 C CA . THR A 1 281 ? -11.483 -20.483 3.662 1.00 75.00 281 THR A CA 1
ATOM 2283 C C . THR A 1 281 ? -11.578 -19.063 4.194 1.00 75.00 281 THR A C 1
ATOM 2285 O O . THR A 1 281 ? -10.588 -18.513 4.670 1.00 75.00 281 THR A O 1
ATOM 2288 N N . ASN A 1 282 ? -12.756 -18.452 4.077 1.00 75.19 282 ASN A N 1
ATOM 2289 C CA . ASN A 1 282 ? -13.020 -17.137 4.647 1.00 75.19 282 ASN A CA 1
ATOM 2290 C C . ASN A 1 282 ? -13.692 -17.319 6.008 1.00 75.19 282 ASN A C 1
ATOM 2292 O O . ASN A 1 282 ? -14.749 -17.944 6.097 1.00 75.19 282 ASN A O 1
ATOM 2296 N N . VAL A 1 283 ? -13.075 -16.782 7.057 1.00 72.75 283 VAL A N 1
ATOM 2297 C CA . VAL A 1 283 ? -13.620 -16.807 8.413 1.00 72.75 283 VAL A CA 1
ATOM 2298 C C . VAL A 1 283 ? -13.958 -15.375 8.805 1.00 72.75 283 VAL A C 1
ATOM 2300 O O . VAL A 1 283 ? -13.071 -14.568 9.073 1.00 72.75 283 VAL A O 1
ATOM 2303 N N . TYR A 1 284 ? -15.252 -15.058 8.845 1.00 77.00 284 TYR A N 1
ATOM 2304 C CA . TYR A 1 284 ? -15.725 -13.785 9.377 1.00 77.00 284 TYR A CA 1
ATOM 2305 C C . TYR A 1 284 ? -15.938 -13.903 10.886 1.00 77.00 284 TYR A C 1
ATOM 2307 O O . TYR A 1 284 ? -16.811 -14.638 11.348 1.00 77.00 284 TYR A O 1
ATOM 2315 N N . VAL A 1 285 ? -15.142 -13.163 11.653 1.00 68.56 285 VAL A N 1
ATOM 2316 C CA . VAL A 1 285 ? -15.216 -13.121 13.115 1.00 68.56 285 VAL A CA 1
ATOM 2317 C C . VAL A 1 285 ? -15.806 -11.773 13.528 1.00 68.56 285 VAL A C 1
ATOM 2319 O O . VAL A 1 285 ? -15.142 -10.745 13.428 1.00 68.56 285 VAL A O 1
ATOM 2322 N N . ALA A 1 286 ? -17.068 -11.766 13.966 1.00 66.25 286 ALA A N 1
ATOM 2323 C CA . ALA A 1 286 ? -17.771 -10.542 14.376 1.00 66.25 286 ALA A CA 1
ATOM 2324 C C . ALA A 1 286 ? -17.337 -10.027 15.763 1.00 66.25 286 ALA A C 1
ATOM 2326 O O . ALA A 1 286 ? -17.440 -8.837 16.049 1.00 66.25 286 ALA A O 1
ATOM 2327 N N . ALA A 1 287 ? -16.847 -10.925 16.618 1.00 64.31 287 ALA A N 1
ATOM 2328 C CA . ALA A 1 287 ? -16.252 -10.624 17.912 1.00 64.31 287 ALA A CA 1
ATOM 2329 C C . ALA A 1 287 ? -15.150 -11.652 18.181 1.00 64.31 287 ALA A C 1
ATOM 2331 O O . ALA A 1 287 ? -15.335 -12.829 17.864 1.00 64.31 287 ALA A O 1
ATOM 2332 N N . LEU A 1 288 ? -14.016 -11.215 18.736 1.00 63.44 288 LEU A N 1
ATOM 2333 C CA . LEU A 1 288 ? -12.955 -12.134 19.148 1.00 63.44 288 LEU A CA 1
ATOM 2334 C C . LEU A 1 288 ? -13.547 -13.132 20.155 1.00 63.44 288 LEU A C 1
ATOM 2336 O O . LEU A 1 288 ? -14.099 -12.687 21.160 1.00 63.44 288 LEU A O 1
ATOM 2340 N N . PRO A 1 289 ? -13.489 -14.449 19.896 1.00 59.44 289 PRO A N 1
ATOM 2341 C CA . PRO A 1 289 ? -14.019 -15.422 20.839 1.00 59.44 289 PRO A CA 1
ATOM 2342 C C . PRO A 1 289 ? -13.232 -15.353 22.151 1.00 59.44 289 PRO A C 1
ATOM 2344 O O . PRO A 1 289 ? -12.015 -15.181 22.117 1.00 59.44 289 PRO A O 1
ATOM 2347 N N . ASP A 1 290 ? -13.899 -15.558 23.289 1.00 56.84 290 ASP A N 1
ATOM 2348 C CA . ASP A 1 290 ? -13.313 -15.417 24.638 1.00 56.84 290 ASP A CA 1
ATOM 2349 C C . ASP A 1 290 ? -12.064 -16.295 24.888 1.00 56.84 290 ASP A C 1
ATOM 2351 O O . ASP A 1 290 ? -11.314 -16.078 25.836 1.00 56.84 290 ASP A O 1
ATOM 2355 N N . ILE A 1 291 ? -11.833 -17.291 24.027 1.00 56.59 291 ILE A N 1
ATOM 2356 C CA . ILE A 1 291 ? -10.736 -18.269 24.088 1.00 56.59 291 ILE A CA 1
ATOM 2357 C C . ILE A 1 291 ? -9.496 -17.806 23.292 1.00 56.59 291 ILE A C 1
ATOM 2359 O O . ILE A 1 291 ? -8.429 -18.414 23.385 1.00 56.59 291 ILE A O 1
ATOM 2363 N N . TYR A 1 292 ? -9.604 -16.746 22.483 1.00 55.00 292 TYR A N 1
ATOM 2364 C CA . TYR A 1 292 ? -8.472 -16.236 21.711 1.00 55.00 292 TYR A CA 1
ATOM 2365 C C . TYR A 1 292 ? -7.570 -15.392 22.609 1.00 55.00 292 TYR A C 1
ATOM 2367 O O . TYR A 1 292 ? -7.803 -14.207 22.842 1.00 55.00 292 TYR A O 1
ATOM 2375 N N . TYR A 1 293 ? -6.495 -16.013 23.088 1.00 59.22 293 TYR A N 1
ATOM 2376 C CA . TYR A 1 293 ? -5.384 -15.292 23.693 1.00 59.22 293 TYR A CA 1
ATOM 2377 C C . TYR A 1 293 ? -4.705 -14.398 22.649 1.00 59.22 293 TYR A C 1
ATOM 2379 O O . TYR A 1 293 ? -4.627 -14.748 21.469 1.00 59.22 293 TYR A O 1
ATOM 2387 N N . LEU A 1 294 ? -4.151 -13.270 23.108 1.00 59.69 294 LEU A N 1
ATOM 2388 C CA . LEU A 1 294 ? -3.379 -12.296 22.319 1.00 59.69 294 LEU A CA 1
ATOM 2389 C C . LEU A 1 294 ? -2.354 -12.967 21.371 1.00 59.69 294 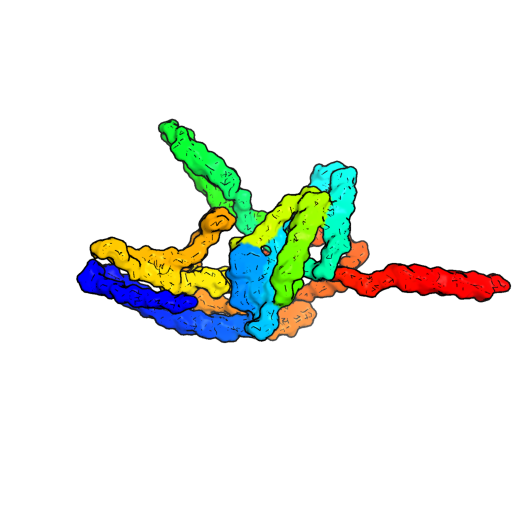LEU A C 1
ATOM 2391 O O . LEU A 1 294 ? -2.097 -12.471 20.279 1.00 59.69 294 LEU A O 1
ATOM 2395 N N . ALA A 1 295 ? -1.836 -14.137 21.762 1.00 63.19 295 ALA A N 1
ATOM 2396 C CA . ALA A 1 295 ? -0.895 -14.953 21.000 1.00 63.19 295 ALA A CA 1
ATOM 2397 C C . ALA A 1 295 ? -1.424 -15.473 19.648 1.00 63.19 295 ALA A C 1
ATOM 2399 O O . ALA A 1 295 ? -0.656 -15.537 18.693 1.00 63.19 295 ALA A O 1
ATOM 2400 N N . VAL A 1 296 ? -2.713 -15.806 19.519 1.00 72.12 296 VAL A N 1
ATOM 2401 C CA . VAL A 1 296 ? -3.234 -16.455 18.297 1.00 72.12 296 VAL A CA 1
ATOM 2402 C C . VAL A 1 296 ? -3.243 -15.494 17.106 1.00 72.12 296 VAL A C 1
ATOM 2404 O O . VAL A 1 296 ? -2.898 -15.871 15.988 1.00 72.12 296 VAL A O 1
ATOM 2407 N N . LEU A 1 297 ? -3.579 -14.220 17.337 1.00 73.38 297 LEU A N 1
ATOM 2408 C CA . LEU A 1 297 ? -3.488 -13.200 16.289 1.00 73.38 297 LEU A CA 1
ATOM 2409 C C . LEU A 1 297 ? -2.036 -12.976 15.858 1.00 73.38 297 LEU A C 1
ATOM 2411 O O . LEU A 1 297 ? -1.781 -12.818 14.667 1.00 73.38 297 LEU A O 1
ATOM 2415 N N . CYS A 1 298 ? -1.084 -13.022 16.795 1.00 74.44 298 CYS A N 1
ATOM 2416 C CA . CYS A 1 298 ? 0.339 -12.946 16.472 1.00 74.44 298 CYS A CA 1
ATOM 2417 C C . CYS A 1 298 ? 0.799 -14.138 15.618 1.00 74.44 298 CYS A C 1
ATOM 2419 O O . CYS A 1 298 ? 1.557 -13.948 14.671 1.00 74.44 298 CYS A O 1
ATOM 2421 N N . GLU A 1 299 ? 0.322 -15.355 15.897 1.00 77.69 299 GLU A N 1
ATOM 2422 C CA . GLU A 1 299 ? 0.624 -16.533 15.071 1.00 77.69 299 GLU A CA 1
ATOM 2423 C C . GLU A 1 299 ? 0.089 -16.391 13.642 1.00 77.69 299 GLU A C 1
ATOM 2425 O O . GLU A 1 299 ? 0.807 -16.685 12.684 1.00 77.69 299 GLU A O 1
ATOM 2430 N N . TYR A 1 300 ? -1.136 -15.881 13.477 1.00 80.06 300 TYR A N 1
ATOM 2431 C CA . TYR A 1 300 ? -1.691 -15.607 12.150 1.00 80.06 300 TYR A CA 1
ATOM 2432 C C . TYR A 1 300 ? -0.931 -14.508 11.416 1.00 80.06 300 TYR A C 1
ATOM 2434 O O . TYR A 1 300 ? -0.635 -14.659 10.233 1.00 80.06 300 TYR A O 1
ATOM 2442 N N . LEU A 1 301 ? -0.568 -13.438 12.122 1.00 81.50 301 LEU A N 1
ATOM 2443 C CA . LEU A 1 301 ? 0.212 -12.335 11.568 1.00 81.50 301 LEU A CA 1
ATOM 2444 C C . LEU A 1 301 ? 1.627 -12.739 11.162 1.00 81.50 301 LEU A C 1
ATOM 2446 O O . LEU A 1 301 ? 2.197 -12.053 10.324 1.00 81.50 301 LEU A O 1
ATOM 2450 N N . ASN A 1 302 ? 2.173 -13.821 11.728 1.00 81.69 302 ASN A N 1
ATOM 2451 C CA . ASN A 1 302 ? 3.491 -14.359 11.392 1.00 81.69 302 ASN A CA 1
ATOM 2452 C C . ASN A 1 302 ? 3.481 -15.316 10.187 1.00 81.69 302 ASN A C 1
ATOM 2454 O O . ASN A 1 302 ? 4.550 -15.714 9.715 1.00 81.69 302 ASN A O 1
ATOM 2458 N N . ASN A 1 303 ? 2.310 -15.671 9.652 1.00 83.56 303 ASN A N 1
ATOM 2459 C CA . ASN A 1 303 ? 2.203 -16.518 8.472 1.00 83.56 303 ASN A CA 1
ATOM 2460 C C . ASN A 1 303 ? 1.941 -15.690 7.206 1.00 83.56 303 ASN A C 1
ATOM 2462 O O . ASN A 1 303 ? 0.850 -15.161 7.014 1.00 83.56 303 ASN A O 1
ATOM 2466 N N . MET A 1 304 ? 2.901 -15.687 6.273 1.00 81.31 304 MET A N 1
ATOM 2467 C CA . MET A 1 304 ? 2.792 -14.977 4.986 1.00 81.31 304 MET A CA 1
ATOM 2468 C C . MET A 1 304 ? 1.601 -15.395 4.115 1.00 81.31 304 MET A C 1
ATOM 2470 O O . MET A 1 304 ? 1.239 -14.665 3.203 1.00 81.31 304 MET A O 1
ATOM 2474 N N . LYS A 1 305 ? 1.006 -16.569 4.355 1.00 82.00 305 LYS A N 1
ATOM 2475 C CA . LYS A 1 305 ? -0.160 -17.058 3.598 1.00 82.00 305 LYS A CA 1
ATOM 2476 C C . LYS A 1 305 ? -1.497 -16.602 4.184 1.00 82.00 305 LYS A C 1
ATOM 2478 O O . LYS A 1 305 ? -2.541 -16.961 3.643 1.00 82.00 305 LYS A O 1
ATOM 2483 N N . ILE A 1 306 ? -1.480 -15.904 5.319 1.00 82.75 306 ILE A N 1
ATOM 2484 C CA . ILE A 1 306 ? -2.681 -15.429 6.000 1.00 82.75 306 ILE A CA 1
ATOM 2485 C C . ILE A 1 306 ? -2.745 -13.908 5.865 1.00 82.75 306 ILE A C 1
ATOM 2487 O O . ILE A 1 306 ? -1.908 -13.172 6.390 1.00 82.75 306 ILE A O 1
ATOM 2491 N N . HIS A 1 307 ? -3.786 -13.439 5.182 1.00 83.25 307 HIS A N 1
ATOM 2492 C CA . HIS A 1 307 ? -4.097 -12.019 5.083 1.00 83.25 307 HIS A CA 1
ATOM 2493 C C . HIS A 1 307 ? -5.130 -11.672 6.153 1.00 83.25 307 HIS A C 1
ATOM 2495 O O . HIS A 1 307 ? -6.290 -12.079 6.074 1.00 83.25 307 HIS A O 1
ATOM 2501 N N . LEU A 1 308 ? -4.702 -10.924 7.166 1.00 84.00 308 LEU A N 1
ATOM 2502 C CA . LEU A 1 308 ? -5.573 -10.364 8.184 1.00 84.00 308 LEU A CA 1
ATOM 2503 C C . LEU A 1 308 ? -5.994 -8.959 7.758 1.00 84.00 308 LEU A C 1
ATOM 2505 O O . LEU A 1 308 ? -5.176 -8.045 7.646 1.00 84.00 308 LEU A O 1
ATOM 2509 N N . GLN A 1 309 ? -7.297 -8.782 7.573 1.00 85.69 309 GLN A N 1
ATOM 2510 C CA . GLN A 1 309 ? -7.902 -7.477 7.352 1.00 85.69 309 GLN A CA 1
ATOM 2511 C C . GLN A 1 309 ? -8.816 -7.147 8.521 1.00 85.69 309 GLN A C 1
ATOM 2513 O O . GLN A 1 309 ? -9.637 -7.968 8.932 1.00 85.69 309 GLN A O 1
ATOM 2518 N N . MET A 1 310 ? -8.689 -5.935 9.051 1.00 85.94 310 MET A N 1
ATOM 2519 C CA . MET A 1 310 ? -9.567 -5.452 10.113 1.00 85.94 310 MET A CA 1
ATOM 2520 C C . MET A 1 310 ? -10.130 -4.092 9.732 1.00 85.94 310 MET A C 1
ATOM 2522 O O . MET A 1 310 ? -9.433 -3.246 9.174 1.00 85.94 310 MET A O 1
ATOM 2526 N N . LYS A 1 311 ? -11.402 -3.877 10.055 1.00 89.88 311 LYS A N 1
ATOM 2527 C CA . LYS A 1 311 ? -12.048 -2.576 9.940 1.00 89.88 311 LYS A CA 1
ATOM 2528 C C . LYS A 1 311 ? -12.328 -2.058 11.341 1.00 89.88 311 LYS A C 1
ATOM 2530 O O . LYS A 1 311 ? -13.053 -2.697 12.099 1.00 89.88 311 LYS A O 1
ATOM 2535 N N . ILE A 1 312 ? -11.775 -0.898 11.663 1.00 88.88 312 ILE A N 1
ATOM 2536 C CA . ILE A 1 312 ? -12.044 -0.192 12.909 1.00 88.88 312 ILE A CA 1
ATOM 2537 C C . ILE A 1 312 ? -13.023 0.928 12.580 1.00 88.88 312 ILE A C 1
ATOM 2539 O O . ILE A 1 312 ? -12.735 1.792 11.755 1.00 88.88 312 ILE A O 1
ATOM 2543 N N . SER A 1 313 ? -14.186 0.886 13.218 1.00 86.81 313 SER A N 1
ATOM 2544 C CA . SER A 1 313 ? -15.256 1.864 13.055 1.00 86.81 313 SER A CA 1
ATOM 2545 C C . SER A 1 313 ? -15.666 2.400 14.414 1.00 86.81 313 SER A C 1
ATOM 2547 O O . SER A 1 313 ? -15.615 1.681 15.417 1.00 86.81 313 SER A O 1
ATOM 2549 N N . ARG A 1 314 ? -16.122 3.653 14.450 1.00 82.38 314 ARG A N 1
ATOM 2550 C CA . ARG A 1 314 ? -16.702 4.218 15.666 1.00 82.38 314 ARG A CA 1
ATOM 2551 C C . ARG A 1 314 ? -17.931 3.404 16.058 1.00 82.38 314 ARG A C 1
ATOM 2553 O O . ARG A 1 314 ? -18.804 3.134 15.234 1.00 82.38 314 ARG A O 1
ATOM 2560 N N . SER A 1 315 ? -17.989 3.001 17.322 1.00 78.75 315 SER A N 1
ATOM 2561 C CA . SER A 1 315 ? -19.160 2.303 17.834 1.00 78.75 315 SER A CA 1
ATOM 2562 C C . SER A 1 315 ? -20.365 3.243 17.823 1.00 78.75 315 SER A C 1
ATOM 2564 O O . SER A 1 315 ? -20.298 4.350 18.355 1.00 78.75 315 SER A O 1
ATOM 2566 N N . ASN A 1 316 ? -21.481 2.778 17.262 1.00 72.31 316 ASN A N 1
ATOM 2567 C CA . ASN A 1 316 ? -22.772 3.469 17.343 1.00 72.31 316 ASN A CA 1
ATOM 2568 C C . ASN A 1 316 ? -23.460 3.262 18.706 1.00 72.31 316 ASN A C 1
ATOM 2570 O O . ASN A 1 316 ? -24.583 3.725 18.914 1.00 72.31 316 ASN A O 1
ATOM 2574 N N . ILE A 1 317 ? -22.824 2.530 19.627 1.00 69.88 317 ILE A N 1
ATOM 2575 C CA . ILE A 1 317 ? -23.360 2.261 20.959 1.00 69.88 317 ILE A CA 1
ATOM 2576 C C . ILE A 1 317 ? -23.218 3.529 21.802 1.00 69.88 317 ILE A C 1
ATOM 2578 O O . ILE A 1 317 ? -22.130 3.889 22.250 1.00 69.88 317 ILE A O 1
ATOM 2582 N N . ASP A 1 318 ? -24.344 4.194 22.050 1.00 71.50 318 ASP A N 1
ATOM 2583 C CA . ASP A 1 318 ? -24.426 5.269 23.033 1.00 71.50 318 ASP A CA 1
ATOM 2584 C C . ASP A 1 318 ? -24.359 4.660 24.443 1.00 71.50 318 ASP A C 1
ATOM 2586 O O . ASP A 1 318 ? -25.349 4.167 25.003 1.00 71.50 318 ASP A O 1
ATOM 2590 N N . ILE A 1 319 ? -23.155 4.675 25.014 1.00 71.56 319 ILE A N 1
ATOM 2591 C CA . ILE A 1 319 ? -22.883 4.195 26.372 1.00 71.56 319 ILE A CA 1
ATOM 2592 C C . ILE A 1 319 ? -23.740 4.961 27.389 1.00 71.56 319 ILE A C 1
ATOM 2594 O O . ILE A 1 319 ? -24.246 4.360 28.332 1.00 71.56 319 ILE A O 1
ATOM 2598 N N . ALA A 1 320 ? -23.991 6.259 27.189 1.00 71.44 320 ALA A N 1
ATOM 2599 C CA . ALA A 1 320 ? -24.805 7.052 28.108 1.00 71.44 320 ALA A CA 1
ATOM 2600 C C . ALA A 1 320 ? -26.289 6.674 28.040 1.00 71.44 320 ALA A C 1
ATOM 2602 O O . ALA A 1 320 ? -26.990 6.747 29.051 1.00 71.44 320 ALA A O 1
ATOM 2603 N N . LYS A 1 321 ? -26.794 6.279 26.867 1.00 75.06 321 LYS A N 1
ATOM 2604 C CA . LYS A 1 321 ? -28.143 5.710 26.730 1.00 75.06 321 LYS A CA 1
ATOM 2605 C C . LYS A 1 321 ? -28.229 4.333 27.386 1.00 75.06 321 LYS A C 1
ATOM 2607 O O . LYS A 1 321 ? -29.184 4.080 28.114 1.00 75.06 321 LYS A O 1
ATOM 2612 N N . SER A 1 322 ? -27.216 3.492 27.185 1.00 72.62 322 SER A N 1
ATOM 2613 C CA . SER A 1 322 ? -27.152 2.142 27.763 1.00 72.62 322 SER A CA 1
ATOM 2614 C C . SER A 1 322 ? -27.077 2.186 29.295 1.00 72.62 322 SER A C 1
ATOM 2616 O O . SER A 1 322 ? -27.880 1.549 29.966 1.00 72.62 322 SER A O 1
ATOM 2618 N N . LEU A 1 323 ? -26.213 3.037 29.858 1.00 75.88 323 LEU A N 1
ATOM 2619 C CA . LEU A 1 323 ? -26.098 3.263 31.305 1.00 75.88 323 LEU A CA 1
ATOM 2620 C C . LEU A 1 323 ? -27.370 3.864 31.913 1.00 75.88 323 LEU A C 1
ATOM 2622 O O . LEU A 1 323 ? -27.744 3.511 33.030 1.00 75.88 323 LEU A O 1
ATOM 2626 N N . ARG A 1 324 ? -28.050 4.772 31.197 1.00 82.06 324 ARG A N 1
ATOM 2627 C CA . ARG A 1 324 ? -29.344 5.314 31.643 1.00 82.06 324 ARG A CA 1
ATOM 2628 C C . ARG A 1 324 ? -30.430 4.244 31.665 1.00 82.06 324 ARG A C 1
ATOM 2630 O O . ARG A 1 324 ? -31.210 4.239 32.612 1.00 82.06 324 ARG A O 1
ATOM 2637 N N . GLY A 1 325 ? -30.459 3.357 30.669 1.00 82.31 325 GLY A N 1
ATOM 2638 C CA . GLY A 1 325 ? -31.349 2.194 30.646 1.00 82.31 325 GLY A CA 1
ATOM 2639 C C . GLY A 1 325 ? -31.107 1.284 31.848 1.00 82.31 325 GLY A C 1
ATOM 2640 O O . GLY A 1 325 ? -32.018 1.068 32.638 1.00 82.31 325 GLY A O 1
ATOM 2641 N N . ASP A 1 326 ? -29.855 0.880 32.069 1.00 82.62 326 ASP A N 1
ATOM 2642 C CA . ASP A 1 326 ? -29.455 0.049 33.214 1.00 82.62 326 ASP A CA 1
ATOM 2643 C C . ASP A 1 326 ? -29.800 0.690 34.567 1.00 82.62 326 ASP A C 1
ATOM 2645 O O . ASP A 1 326 ? -30.251 0.022 35.502 1.00 82.62 326 ASP A O 1
ATOM 2649 N N . PHE A 1 327 ? -29.597 2.003 34.693 1.00 85.19 327 PHE A N 1
ATOM 2650 C CA . PHE A 1 327 ? -29.955 2.743 35.899 1.00 85.19 327 PHE A CA 1
ATOM 2651 C C . PHE A 1 327 ? -31.473 2.790 36.113 1.00 85.19 327 PHE A C 1
ATOM 2653 O O . PHE A 1 327 ? -31.934 2.610 37.241 1.00 85.19 327 PHE A O 1
ATOM 2660 N N . GLN A 1 328 ? -32.256 3.019 35.055 1.00 85.19 328 GLN A N 1
ATOM 2661 C CA . GLN A 1 328 ? -33.718 3.015 35.130 1.00 85.19 328 GLN A CA 1
ATOM 2662 C C . GLN A 1 328 ? -34.267 1.629 35.479 1.00 85.19 328 GLN A C 1
ATOM 2664 O O . GLN A 1 328 ? -35.123 1.541 36.358 1.00 85.19 328 GLN A O 1
ATOM 2669 N N . ASP A 1 329 ? -33.720 0.567 34.891 1.00 86.88 329 ASP A N 1
ATOM 2670 C CA . ASP A 1 329 ? -34.073 -0.820 35.204 1.00 86.88 329 ASP A CA 1
ATOM 2671 C C . ASP A 1 329 ? -33.770 -1.158 36.666 1.00 86.88 329 ASP A C 1
ATOM 2673 O O . ASP A 1 329 ? -34.621 -1.691 37.384 1.00 86.88 329 ASP A O 1
ATOM 2677 N N . LYS A 1 330 ? -32.579 -0.794 37.161 1.00 86.62 330 LYS A N 1
ATOM 2678 C CA . LYS A 1 330 ? -32.225 -0.975 38.580 1.00 86.62 330 LYS A CA 1
ATOM 2679 C C . LYS A 1 330 ? -33.138 -0.170 39.501 1.00 86.62 330 LYS A C 1
ATOM 2681 O O . LYS A 1 330 ? -33.547 -0.680 40.544 1.00 86.62 330 LYS A O 1
ATOM 2686 N N . LYS A 1 331 ? -33.494 1.059 39.119 1.00 86.25 331 LYS A N 1
ATOM 2687 C CA . LYS A 1 331 ? -34.415 1.908 39.884 1.00 86.25 331 LYS A CA 1
ATOM 2688 C C . LYS A 1 331 ? -35.826 1.317 39.932 1.00 86.25 331 LYS A C 1
ATOM 2690 O O . LYS A 1 331 ? -36.417 1.300 41.007 1.00 86.25 331 LYS A O 1
ATOM 2695 N N . GLN A 1 332 ? -36.348 0.803 38.818 1.00 85.44 332 GLN A N 1
ATOM 2696 C CA . GLN A 1 332 ? -37.651 0.131 38.781 1.00 85.44 332 GLN A CA 1
ATOM 2697 C C . GLN A 1 332 ? -37.660 -1.140 39.629 1.00 85.44 332 GLN A C 1
ATOM 2699 O O . GLN A 1 332 ? -38.585 -1.333 40.410 1.00 85.44 332 GLN A O 1
ATOM 2704 N N . ARG A 1 333 ? -36.614 -1.971 39.545 1.00 84.25 333 ARG A N 1
ATOM 2705 C CA . ARG A 1 333 ? -36.490 -3.170 40.391 1.00 84.25 333 ARG A CA 1
ATOM 2706 C C . ARG A 1 333 ? -36.453 -2.827 41.875 1.00 84.25 333 ARG A C 1
ATOM 2708 O O . ARG A 1 333 ? -37.099 -3.501 42.664 1.00 84.25 333 ARG A O 1
ATOM 2715 N N . TYR A 1 334 ? -35.740 -1.766 42.250 1.00 80.56 334 TYR A N 1
ATOM 2716 C CA . TYR A 1 334 ? -35.729 -1.282 43.630 1.00 80.56 334 TYR A CA 1
ATOM 2717 C C . TYR A 1 334 ? -37.120 -0.810 44.077 1.00 80.56 334 TYR A C 1
ATOM 2719 O O . TYR A 1 334 ? -37.565 -1.166 45.158 1.00 80.56 334 TYR A O 1
ATOM 2727 N N . GLN A 1 335 ? -37.834 -0.067 43.228 1.00 83.06 335 GLN A N 1
ATOM 2728 C CA . GLN A 1 335 ? -39.197 0.402 43.513 1.00 83.06 335 GLN A CA 1
ATOM 2729 C C . GLN A 1 335 ? -40.251 -0.713 43.557 1.00 83.06 335 GLN A C 1
ATOM 2731 O O . GLN A 1 335 ? -41.306 -0.496 44.130 1.00 83.06 335 GLN A O 1
ATOM 2736 N N . GLN A 1 336 ? -39.997 -1.865 42.934 1.00 80.69 336 GLN A N 1
ATOM 2737 C CA . GLN A 1 336 ? -40.865 -3.047 43.004 1.00 80.69 336 GLN A CA 1
ATOM 2738 C C . GLN A 1 336 ? -40.533 -3.967 44.189 1.00 80.69 336 GLN A C 1
ATOM 2740 O O . GLN A 1 336 ? -41.327 -4.846 44.514 1.00 80.69 336 GLN A O 1
ATOM 2745 N N . ALA A 1 337 ? -39.348 -3.814 44.788 1.00 74.56 337 ALA A N 1
ATOM 2746 C CA . ALA A 1 337 ? -38.880 -4.610 45.923 1.00 74.56 337 ALA A CA 1
ATOM 2747 C C . ALA A 1 337 ? -39.142 -3.946 47.290 1.00 74.56 337 ALA A C 1
ATOM 2749 O O . ALA A 1 337 ? -38.996 -4.607 48.318 1.00 74.56 337 ALA A O 1
ATOM 2750 N N . VAL A 1 338 ? -39.501 -2.658 47.289 1.00 55.66 338 VAL A N 1
ATOM 2751 C CA . VAL A 1 338 ? -40.045 -1.891 48.424 1.00 55.66 338 VAL A CA 1
ATOM 2752 C C . VAL A 1 338 ? -41.558 -1.864 48.290 1.00 55.66 338 VAL A C 1
ATOM 2754 O O . VAL A 1 338 ? -42.233 -2.027 49.329 1.00 55.66 338 VAL A O 1
#